Protein AF-A0A8I3A6P0-F1 (afdb_monomer)

Sequence (255 aa):
MSDLFFPNNSSPQEKMQLILSMHYLPDPTPRKELFSVMVYSASGEGVVDTPAIVPAFYHDHLCRFLWRHSVYMELVSQDDITLMPKLRPLLERYIFYMDAVVEGLLTTARNKTFTKDPTFCSILFNQYLVVEYHVGHHEFNVIGAWRQRNPDIILECMMLDDIDFDSFYKKADKANSAWSGSRYKFMYNKVTGPEWQILADLAAKHFGIDNYNMRLISFGCPAVAGSKKKKGKGKGKAQVAAHAGWFPSFFTDHI

Solvent-accessible surface area (backbone atoms only — not comparable to full-atom values): 15680 Å² total; per-residue (Å²): 112,69,44,76,61,39,56,94,56,68,68,60,66,72,58,49,55,55,52,70,37,54,43,74,44,84,42,89,47,98,49,82,53,33,27,31,38,39,37,29,36,67,86,67,82,41,74,75,52,82,65,17,38,40,29,37,89,45,46,69,61,46,41,43,48,44,28,51,47,51,51,39,46,50,62,68,71,40,86,87,51,86,68,57,89,70,44,54,62,49,38,49,23,48,41,56,36,48,51,53,37,50,50,54,37,40,54,51,18,60,33,83,89,34,45,82,42,61,78,67,78,48,67,65,45,50,45,49,52,47,39,44,74,77,65,68,51,61,50,47,71,58,46,50,59,47,40,74,76,37,77,90,60,60,70,92,77,62,59,73,90,81,51,69,57,69,61,52,47,56,51,41,37,72,75,36,27,70,80,52,19,63,72,46,72,41,39,73,88,68,61,51,79,80,50,51,50,54,51,46,53,50,49,30,56,72,71,67,54,77,74,92,77,74,76,80,79,78,78,72,77,82,71,92,72,82,92,75,92,76,93,78,91,80,91,78,92,77,92,75,88,74,87,76,80,87,72,87,90,82,84,79,88,85,135

Nearest PDB structures (foldseek):
  3f3f-assembly1_H  TM=2.306E-01  e=7.385E+00  Saccharomyces cerevisiae
  3f3p-assembly2_H  TM=1.801E-01  e=5.621E+00  Saccharomyces cerevisiae

Secondary structure (DSSP, 8-state):
-GGGTS-SSPPPHHHHHHHHTEEEEEEE-SSTTEEEEEEEETTS--B-SPPEEEEGGGHHHHHHHHHHHHHHHHHHH-SSS---TTHHHHHHHHHHHHHHHHHHHHHHHHSTTTTT-TT---HHHHHHHHHHHHTS---HHHHHHHHHH-TT--GGG--GGGS-HHHHHHHHHHH-TTTSSGGGTT-GGG--HHHHHHHHHHHHHHTT---SS------------------------------------------

Foldseek 3Di:
DLQVLQDPFFDDPVVLVVLLQWAWDWAQDPDQQWIWIFIAGPVRPGTPDDIFIAGPVCVLVVLLLRLLLVLLSCLQPDPPADADPVLNRVSSSVNVSSSVLVVQRRVVRPPPVNVPPSPDDRLSSQLVVLCCQQQVDSHNVSVVVSCVVVVPDDSSPDDPVVDPVVVVLVVVCVVPVVSSVVVVVSDPVSQDPVCSNVNSVVSCVSVVVDDPDDDPPPPDDPDDDDDDDDDDDDDDDDDDDDPDDDDDDPDDDDD

pLDDT: mean 81.77, std 22.11, range [27.56, 97.56]

Mean predicted aligned error: 10.35 Å

Organism: NCBI:txid495285

Radius of gyration: 20.9 Å; Cα contacts (8 Å, |Δi|>4): 254; chains: 1; bounding box: 63×64×47 Å

Structure (mmCIF, N/CA/C/O backbone):
data_AF-A0A8I3A6P0-F1
#
_entry.id   AF-A0A8I3A6P0-F1
#
loop_
_atom_site.group_PDB
_atom_site.id
_atom_site.type_symbol
_atom_site.label_atom_id
_atom_site.label_alt_id
_atom_site.label_comp_id
_atom_site.label_asym_id
_atom_site.label_entity_id
_atom_site.label_seq_id
_atom_site.pdbx_PDB_ins_code
_atom_site.Cartn_x
_atom_site.Cartn_y
_atom_site.Cartn_z
_atom_site.occupancy
_atom_site.B_iso_or_equiv
_atom_site.auth_seq_id
_atom_site.auth_comp_id
_atom_site.auth_asym_id
_atom_site.auth_atom_id
_atom_site.pdbx_PDB_model_num
ATOM 1 N N . MET A 1 1 ? 9.146 -13.131 9.332 1.00 52.41 1 MET A N 1
ATOM 2 C CA . MET A 1 1 ? 10.098 -12.030 9.086 1.00 52.41 1 MET A CA 1
ATOM 3 C C . MET A 1 1 ? 9.393 -10.726 8.734 1.00 52.41 1 MET A C 1
ATOM 5 O O . MET A 1 1 ? 9.841 -9.719 9.255 1.00 52.41 1 MET A O 1
ATOM 9 N N . SER A 1 2 ? 8.308 -10.677 7.944 1.00 51.53 2 SER A N 1
ATOM 10 C CA . SER A 1 2 ? 7.565 -9.408 7.716 1.00 51.53 2 SER A CA 1
ATOM 11 C C . SER A 1 2 ? 7.029 -8.763 8.992 1.00 51.53 2 SER A C 1
ATOM 13 O O . SER A 1 2 ? 7.085 -7.549 9.143 1.00 51.53 2 SER A O 1
ATOM 15 N N . ASP A 1 3 ? 6.573 -9.587 9.931 1.00 57.44 3 ASP A N 1
ATOM 16 C CA . ASP A 1 3 ? 6.099 -9.191 11.255 1.00 57.44 3 ASP A CA 1
ATOM 17 C C . ASP A 1 3 ? 7.181 -8.542 12.128 1.00 57.44 3 ASP A C 1
ATOM 19 O O . ASP A 1 3 ? 6.854 -7.787 13.038 1.00 57.44 3 ASP A O 1
ATOM 23 N N . LEU A 1 4 ? 8.464 -8.803 11.842 1.00 60.16 4 LEU A N 1
ATOM 24 C CA . LEU A 1 4 ? 9.591 -8.150 12.519 1.00 60.16 4 LEU A CA 1
ATOM 25 C C . LEU A 1 4 ? 9.811 -6.714 12.030 1.00 60.16 4 LEU A C 1
ATOM 27 O O . LEU A 1 4 ? 10.461 -5.934 12.721 1.00 60.16 4 LEU A O 1
ATOM 31 N N . PHE A 1 5 ? 9.298 -6.371 10.845 1.00 73.62 5 PHE A N 1
ATOM 32 C CA . PHE A 1 5 ? 9.435 -5.035 10.264 1.00 73.62 5 PHE A CA 1
ATOM 33 C C . PHE A 1 5 ? 8.259 -4.122 10.603 1.00 73.62 5 PHE A C 1
ATOM 35 O O . PHE A 1 5 ? 8.383 -2.905 10.465 1.00 73.62 5 PHE A O 1
ATOM 42 N N . PHE A 1 6 ? 7.132 -4.675 11.063 1.00 83.75 6 PHE A N 1
ATOM 43 C CA . PHE A 1 6 ? 6.030 -3.850 11.531 1.00 83.75 6 PHE A CA 1
ATOM 44 C C . PHE A 1 6 ? 6.410 -3.188 12.868 1.00 83.75 6 PHE A C 1
ATOM 46 O O . PHE A 1 6 ? 6.754 -3.883 13.829 1.00 83.75 6 PHE A O 1
ATOM 53 N N . PRO A 1 7 ? 6.372 -1.850 12.968 1.00 82.50 7 PRO A N 1
ATOM 54 C CA . PRO A 1 7 ? 6.884 -1.161 14.139 1.00 82.50 7 PRO A CA 1
ATOM 55 C C . PRO A 1 7 ? 5.960 -1.368 15.348 1.00 82.50 7 PRO A C 1
ATOM 57 O O . PRO A 1 7 ? 4.745 -1.180 15.278 1.00 82.50 7 PRO A O 1
ATOM 60 N N . ASN A 1 8 ? 6.545 -1.716 16.499 1.00 79.94 8 ASN A N 1
ATOM 61 C CA . ASN A 1 8 ? 5.794 -1.849 17.754 1.00 79.94 8 ASN A CA 1
ATOM 62 C C . ASN A 1 8 ? 5.302 -0.492 18.282 1.00 79.94 8 ASN A C 1
ATOM 64 O O . ASN A 1 8 ? 4.205 -0.401 18.834 1.00 79.94 8 ASN A O 1
ATOM 68 N N . ASN A 1 9 ? 6.098 0.558 18.067 1.00 77.88 9 ASN A N 1
ATOM 69 C CA . ASN A 1 9 ? 5.844 1.921 18.528 1.00 77.88 9 ASN A CA 1
ATOM 70 C C . ASN A 1 9 ? 5.560 2.851 17.343 1.00 77.88 9 ASN A C 1
ATOM 72 O O . ASN A 1 9 ? 5.980 2.568 16.222 1.00 77.88 9 ASN A O 1
ATOM 76 N N . SER A 1 10 ? 4.891 3.977 17.595 1.00 74.88 10 SER A N 1
ATOM 77 C CA . SER A 1 10 ? 4.766 5.045 16.597 1.00 74.88 10 SER A CA 1
ATOM 78 C C . SER A 1 10 ? 6.142 5.573 16.174 1.00 74.88 10 SER A C 1
ATOM 80 O O . SER A 1 10 ? 7.096 5.581 16.958 1.00 74.88 10 SER A O 1
ATOM 82 N N . SER A 1 11 ? 6.235 6.022 14.922 1.00 76.12 11 SER A N 1
ATOM 83 C CA . SER A 1 11 ? 7.433 6.675 14.391 1.00 76.12 11 SER A CA 1
ATOM 84 C C . SER A 1 11 ? 7.724 7.988 15.136 1.00 76.12 11 SER A C 1
ATOM 86 O O . SER A 1 11 ? 6.783 8.674 15.539 1.00 76.12 11 SER A O 1
ATOM 88 N N . PRO A 1 12 ? 9.002 8.404 15.260 1.00 83.94 12 PRO A N 1
ATOM 89 C CA . PRO A 1 12 ? 9.340 9.780 15.606 1.00 83.94 12 PRO A CA 1
ATOM 90 C C . PRO A 1 12 ? 8.594 10.781 14.712 1.00 83.94 12 PRO A C 1
ATOM 92 O O . PRO A 1 12 ? 8.470 10.563 13.502 1.00 83.94 12 PRO A O 1
ATOM 95 N N . GLN A 1 13 ? 8.131 11.883 15.305 1.00 85.00 13 GLN A N 1
ATOM 96 C CA . GLN A 1 13 ? 7.296 12.883 14.631 1.00 85.00 13 GLN A CA 1
ATOM 97 C C . GLN A 1 13 ? 7.984 13.503 13.406 1.00 85.00 13 GLN A C 1
ATOM 99 O O . GLN A 1 13 ? 7.350 13.660 12.370 1.00 85.00 13 GLN A O 1
ATOM 104 N N . GLU A 1 14 ? 9.286 13.782 13.487 1.00 84.88 14 GLU A N 1
ATOM 105 C CA . GLU A 1 14 ? 10.076 14.342 12.378 1.00 84.88 14 GLU A CA 1
ATOM 106 C C . GLU A 1 14 ? 10.089 13.418 11.152 1.00 84.88 14 GLU A C 1
ATOM 108 O O . GLU A 1 14 ? 9.907 13.864 10.021 1.00 84.88 14 GLU A O 1
ATOM 113 N N . LYS A 1 15 ? 10.238 12.105 11.373 1.00 88.12 15 LYS A N 1
ATOM 114 C CA . LYS A 1 15 ? 10.176 11.113 10.292 1.00 88.12 15 LYS A CA 1
ATOM 115 C C . LYS A 1 15 ? 8.779 11.031 9.693 1.00 88.12 15 LYS A C 1
ATOM 117 O O . LYS A 1 15 ? 8.649 10.934 8.483 1.00 88.12 15 LYS A O 1
ATOM 122 N N . MET A 1 16 ? 7.743 11.103 10.530 1.00 91.06 16 MET A N 1
ATOM 123 C CA . MET A 1 16 ? 6.362 11.112 10.051 1.00 91.06 16 MET A CA 1
ATOM 124 C C . MET A 1 16 ? 6.088 12.337 9.174 1.00 91.06 16 MET A C 1
ATOM 126 O O . MET A 1 16 ? 5.530 12.191 8.099 1.00 91.06 16 MET A O 1
ATOM 130 N N . GLN A 1 17 ? 6.533 13.529 9.579 1.00 90.38 17 GLN A N 1
ATOM 131 C CA . GLN A 1 17 ? 6.387 14.744 8.768 1.00 90.38 17 GLN A CA 1
ATOM 132 C C . GLN A 1 17 ? 7.082 14.626 7.410 1.00 90.38 17 GLN A C 1
ATOM 134 O O . GLN A 1 17 ? 6.517 15.040 6.402 1.00 90.38 17 GLN A O 1
ATOM 139 N N . LEU A 1 18 ? 8.278 14.031 7.380 1.00 90.19 18 LEU A N 1
ATOM 140 C CA . LEU A 1 18 ? 8.986 13.766 6.133 1.00 90.19 18 LEU A CA 1
ATOM 141 C C . LEU A 1 18 ? 8.188 12.817 5.223 1.00 90.19 18 LEU A C 1
ATOM 143 O O . LEU A 1 18 ? 7.973 13.139 4.058 1.00 90.19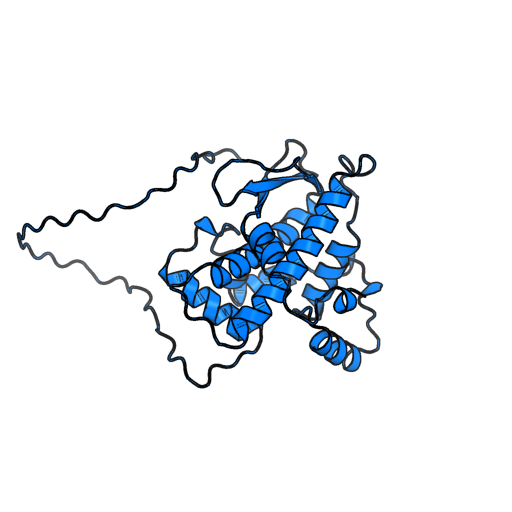 18 LEU A O 1
ATOM 147 N N . ILE A 1 19 ? 7.695 11.696 5.755 1.00 91.88 19 ILE A N 1
ATOM 148 C CA . ILE A 1 19 ? 6.878 10.735 4.994 1.00 91.88 19 ILE A CA 1
ATOM 149 C C . ILE A 1 19 ? 5.600 11.398 4.477 1.00 91.88 19 ILE A C 1
ATOM 151 O O . ILE A 1 19 ? 5.286 11.302 3.297 1.00 91.88 19 ILE A O 1
ATOM 155 N N . LEU A 1 20 ? 4.899 12.152 5.330 1.00 91.88 20 LEU A N 1
ATOM 156 C CA . LEU A 1 20 ? 3.687 12.890 4.962 1.00 91.88 20 LEU A CA 1
ATOM 157 C C . LEU A 1 20 ? 3.926 13.950 3.877 1.00 91.88 20 LEU A C 1
ATOM 159 O O . LEU A 1 20 ? 2.967 14.406 3.261 1.00 91.88 20 LEU A O 1
ATOM 163 N N . SER A 1 21 ? 5.181 14.325 3.619 1.00 90.50 21 SER A N 1
ATOM 164 C CA . SER A 1 21 ? 5.535 15.247 2.541 1.00 90.50 21 SER A CA 1
ATOM 165 C C . SER A 1 21 ? 5.808 14.567 1.196 1.00 90.50 21 SER A C 1
ATOM 167 O O . SER A 1 21 ? 6.014 15.275 0.213 1.00 90.50 21 SER A O 1
ATOM 169 N N . MET A 1 22 ? 5.795 13.230 1.118 1.00 91.75 22 MET A N 1
ATOM 170 C CA . MET A 1 22 ? 6.100 12.476 -0.103 1.00 91.75 22 MET A CA 1
ATOM 171 C C . MET A 1 22 ? 4.925 11.616 -0.567 1.00 91.75 22 MET A C 1
ATOM 173 O O . MET A 1 22 ? 4.414 10.774 0.164 1.00 91.75 22 MET A O 1
ATOM 177 N N . HIS A 1 23 ? 4.536 11.773 -1.830 1.00 91.69 23 HIS A N 1
ATOM 178 C CA . HIS A 1 23 ? 3.527 10.938 -2.477 1.00 91.69 23 HIS A CA 1
ATOM 179 C C . HIS A 1 23 ? 4.128 10.141 -3.625 1.00 91.69 23 HIS A C 1
ATOM 181 O O . HIS A 1 23 ? 4.931 10.648 -4.405 1.00 91.69 23 HIS A O 1
ATOM 187 N N . TYR A 1 24 ? 3.669 8.905 -3.774 1.00 94.38 24 TYR A N 1
ATOM 188 C CA . TYR A 1 24 ? 4.103 8.006 -4.833 1.00 94.38 24 TYR A CA 1
ATOM 189 C C . TYR A 1 24 ? 2.993 7.848 -5.861 1.00 94.38 24 TYR A C 1
ATOM 191 O O . TYR A 1 24 ? 1.847 7.575 -5.495 1.00 94.38 24 TYR A O 1
ATOM 199 N N . LEU A 1 25 ? 3.326 7.970 -7.144 1.00 92.19 25 LEU A N 1
ATOM 200 C CA . LEU A 1 25 ? 2.373 7.751 -8.228 1.00 92.19 25 LEU A CA 1
ATOM 201 C C . LEU A 1 25 ? 2.980 6.845 -9.307 1.00 92.19 25 LEU A C 1
ATOM 203 O O . LEU A 1 25 ? 4.081 7.123 -9.790 1.00 92.19 25 LEU A O 1
ATOM 207 N N . PRO A 1 26 ? 2.272 5.773 -9.702 1.00 93.44 26 PRO A N 1
ATOM 208 C CA . PRO A 1 26 ? 2.597 5.007 -10.896 1.00 93.44 26 PRO A CA 1
ATOM 209 C C . PRO A 1 26 ? 2.406 5.854 -12.158 1.00 93.44 26 PRO A C 1
ATOM 211 O O . PRO A 1 26 ? 1.404 6.555 -12.293 1.00 93.44 26 PRO A O 1
ATOM 214 N N . ASP A 1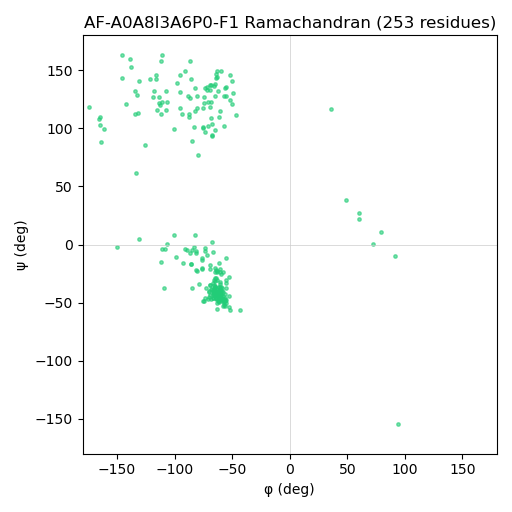 27 ? 3.339 5.739 -13.094 1.00 91.62 27 ASP A N 1
ATOM 215 C CA . ASP A 1 27 ? 3.329 6.408 -14.392 1.00 91.62 27 ASP A CA 1
ATOM 216 C C . ASP A 1 27 ? 3.709 5.393 -15.490 1.00 91.62 27 ASP A C 1
ATOM 218 O O . ASP A 1 27 ? 4.659 4.620 -15.309 1.00 91.62 27 ASP A O 1
ATOM 222 N N . PRO A 1 28 ? 2.969 5.310 -16.610 1.00 89.69 28 PRO A N 1
ATOM 223 C CA . PRO A 1 28 ? 3.277 4.368 -17.681 1.00 89.69 28 PRO A CA 1
ATOM 224 C C . PRO A 1 28 ? 4.628 4.663 -18.343 1.00 89.69 28 PRO A C 1
ATOM 226 O O . PRO A 1 28 ? 5.012 5.811 -18.540 1.00 89.69 28 PRO A O 1
ATOM 229 N N . THR A 1 29 ? 5.322 3.611 -18.786 1.00 90.19 29 THR A N 1
ATOM 230 C CA . THR A 1 29 ? 6.539 3.750 -19.605 1.00 90.19 29 THR A CA 1
ATOM 231 C C . THR A 1 29 ? 6.297 3.266 -21.038 1.00 90.19 29 THR A C 1
ATOM 233 O O . THR A 1 29 ? 5.360 2.502 -21.282 1.00 90.19 29 THR A O 1
ATOM 236 N N . PRO A 1 30 ? 7.162 3.623 -22.010 1.00 88.69 30 PRO A N 1
ATOM 237 C CA . PRO A 1 30 ? 7.074 3.078 -23.367 1.00 88.69 30 PRO A CA 1
ATOM 238 C C . PRO A 1 30 ? 7.220 1.547 -23.441 1.00 88.69 30 PRO A C 1
ATOM 240 O O . PRO A 1 30 ? 6.811 0.933 -24.426 1.00 88.69 30 PRO A O 1
ATOM 243 N N . ARG A 1 31 ? 7.825 0.912 -22.426 1.00 88.94 31 ARG A N 1
ATOM 244 C CA . ARG A 1 31 ? 7.987 -0.545 -22.355 1.00 88.94 31 ARG A CA 1
ATOM 245 C C . ARG A 1 31 ? 6.828 -1.145 -21.565 1.00 88.94 31 ARG A C 1
ATOM 247 O O . ARG A 1 31 ? 6.784 -0.994 -20.358 1.00 88.94 31 ARG A O 1
ATOM 254 N N . LYS A 1 32 ? 5.953 -1.913 -22.218 1.00 92.00 32 LYS A N 1
ATOM 255 C CA . LYS A 1 32 ? 4.763 -2.527 -21.586 1.00 92.00 32 LYS A CA 1
ATOM 256 C C . LYS A 1 32 ? 5.057 -3.445 -20.391 1.00 92.00 32 LYS A C 1
ATOM 258 O O . LYS A 1 32 ? 4.181 -3.667 -19.569 1.00 92.00 32 LYS A O 1
ATOM 263 N N . GLU A 1 33 ? 6.267 -3.989 -20.313 1.00 94.75 33 GLU A N 1
ATOM 264 C CA . GLU A 1 33 ? 6.719 -4.866 -19.224 1.00 94.75 33 GLU A CA 1
ATOM 265 C C . GLU A 1 33 ? 7.164 -4.089 -17.978 1.00 94.75 33 GLU A C 1
ATOM 267 O O . GLU A 1 33 ? 7.511 -4.701 -16.972 1.00 94.75 33 GLU A O 1
ATOM 272 N N . LEU A 1 34 ? 7.206 -2.755 -18.045 1.00 94.19 34 LEU A N 1
ATOM 273 C CA . LEU A 1 34 ? 7.734 -1.882 -17.006 1.00 94.19 34 LEU A CA 1
ATOM 274 C C . LEU A 1 34 ? 6.827 -0.660 -16.818 1.00 94.19 34 LEU A C 1
ATOM 276 O O . LEU A 1 34 ? 6.189 -0.166 -17.748 1.00 94.19 34 LEU A O 1
ATOM 280 N N . PHE A 1 35 ? 6.830 -0.103 -15.619 1.00 95.56 35 PHE A N 1
ATOM 281 C CA . PHE A 1 35 ? 6.231 1.192 -15.330 1.00 95.56 35 PHE A CA 1
ATOM 282 C C . PHE A 1 35 ? 7.143 1.986 -14.394 1.00 95.56 35 PHE A C 1
ATOM 284 O O . PHE A 1 35 ? 8.025 1.421 -13.746 1.00 95.56 35 PHE A O 1
ATOM 291 N N . SER A 1 36 ? 6.981 3.302 -14.361 1.00 94.75 36 SER A N 1
ATOM 292 C CA . SER A 1 36 ? 7.723 4.175 -13.460 1.00 94.75 36 SER A CA 1
ATOM 293 C C . SER A 1 36 ? 6.915 4.446 -12.205 1.00 94.75 36 SER A C 1
ATOM 295 O O . SER A 1 36 ? 5.696 4.568 -12.248 1.00 94.75 36 SER A O 1
ATOM 297 N N . VAL A 1 37 ? 7.604 4.584 -11.082 1.00 95.94 37 VAL A N 1
ATOM 298 C CA . VAL A 1 37 ? 7.043 5.141 -9.856 1.00 95.94 37 VAL A CA 1
ATOM 299 C C . VAL A 1 37 ? 7.737 6.465 -9.604 1.00 95.94 37 VAL A C 1
ATOM 301 O O . VAL A 1 37 ? 8.963 6.529 -9.475 1.00 95.94 37 VAL A O 1
ATOM 304 N N . MET A 1 38 ? 6.935 7.518 -9.577 1.00 94.12 38 MET A N 1
ATOM 305 C CA . MET A 1 38 ? 7.361 8.892 -9.365 1.00 94.12 38 MET A CA 1
ATOM 306 C C . MET A 1 38 ? 7.142 9.266 -7.900 1.00 94.12 38 MET A C 1
ATOM 308 O O . MET A 1 38 ? 6.106 8.917 -7.333 1.00 94.12 38 MET A O 1
ATOM 312 N N . VAL A 1 39 ? 8.092 9.992 -7.306 1.00 93.38 39 VAL A N 1
ATOM 313 C CA . VAL A 1 39 ? 7.969 10.544 -5.947 1.00 93.38 39 VAL A CA 1
ATOM 314 C C . VAL A 1 39 ? 7.752 12.049 -6.057 1.00 93.38 39 VAL A C 1
ATOM 316 O O . VAL A 1 39 ? 8.569 12.746 -6.659 1.00 93.38 39 VAL A O 1
ATOM 319 N N . TYR A 1 40 ? 6.657 12.548 -5.494 1.00 90.12 40 TYR A N 1
ATOM 320 C CA . TYR A 1 40 ? 6.251 13.950 -5.537 1.00 90.12 40 TYR A CA 1
ATOM 321 C C . TYR A 1 40 ? 6.232 14.566 -4.147 1.00 90.12 40 TYR A C 1
ATOM 323 O O . TYR A 1 40 ? 5.833 13.911 -3.186 1.00 90.12 40 TYR A O 1
ATOM 331 N N . SER A 1 41 ? 6.575 15.851 -4.063 1.00 88.94 41 SER A N 1
ATOM 332 C CA . SER A 1 41 ? 6.322 16.629 -2.851 1.00 88.94 41 SER A CA 1
ATOM 333 C C . SER A 1 41 ? 4.830 16.926 -2.691 1.00 88.94 41 SER A C 1
ATOM 335 O O . SER A 1 41 ? 4.183 17.405 -3.628 1.00 88.94 41 SER A O 1
ATOM 337 N N . ALA A 1 42 ? 4.313 16.761 -1.475 1.00 83.19 42 ALA A N 1
ATOM 338 C CA . ALA A 1 42 ? 2.994 17.243 -1.071 1.00 83.19 42 ALA A CA 1
ATOM 339 C C . ALA A 1 42 ? 2.856 18.773 -1.217 1.00 83.19 42 ALA A C 1
ATOM 341 O O . ALA A 1 42 ? 1.755 19.272 -1.440 1.00 83.19 42 ALA A O 1
ATOM 342 N N . SER A 1 43 ? 3.965 19.528 -1.157 1.00 80.94 43 SER A N 1
ATOM 343 C CA . SER A 1 43 ? 3.969 20.988 -1.361 1.00 80.94 43 SER A CA 1
ATOM 344 C C . SER A 1 43 ? 3.769 21.410 -2.823 1.00 80.94 43 SER A C 1
ATOM 346 O O . SER A 1 43 ? 3.638 22.600 -3.105 1.00 80.94 43 SER A O 1
ATOM 348 N N . GLY A 1 44 ? 3.732 20.460 -3.767 1.00 71.94 44 GLY A N 1
ATOM 349 C CA . GLY A 1 44 ? 3.581 20.751 -5.194 1.00 71.94 44 GLY A CA 1
ATOM 350 C C . GLY A 1 44 ? 4.875 21.196 -5.883 1.00 71.94 44 GLY A C 1
ATOM 351 O O . GLY A 1 44 ? 4.839 21.597 -7.043 1.00 71.94 44 GLY A O 1
ATOM 352 N N . GLU A 1 45 ? 6.025 21.076 -5.213 1.00 74.56 45 GLU A N 1
ATOM 353 C CA . GLU A 1 45 ? 7.360 21.402 -5.753 1.00 74.56 45 GLU A CA 1
ATOM 354 C C . GLU A 1 45 ? 7.838 20.462 -6.879 1.00 74.56 45 GLU A C 1
ATOM 356 O O . GLU A 1 45 ? 8.929 20.631 -7.421 1.00 74.56 45 GLU A O 1
ATOM 361 N N . GLY A 1 46 ? 7.004 19.503 -7.287 1.00 81.62 46 GLY A N 1
ATOM 362 C CA . GLY A 1 46 ? 7.277 18.582 -8.382 1.00 81.62 46 GLY A CA 1
ATOM 363 C C . GLY A 1 46 ? 7.888 17.264 -7.914 1.00 81.62 46 GLY A C 1
ATOM 364 O O . GLY A 1 46 ? 7.639 16.804 -6.799 1.00 81.62 46 GLY A O 1
ATOM 365 N N . VAL A 1 47 ? 8.626 16.623 -8.821 1.00 82.31 47 VAL A N 1
ATOM 366 C CA . VAL A 1 47 ? 9.278 15.329 -8.593 1.00 82.31 47 VAL A CA 1
ATOM 367 C C . VAL A 1 47 ? 10.495 15.540 -7.693 1.00 82.31 47 VAL A C 1
ATOM 369 O O . VAL A 1 47 ? 11.392 16.300 -8.053 1.00 82.31 47 VAL A O 1
ATOM 372 N N . VAL A 1 48 ? 10.531 14.867 -6.543 1.00 86.62 48 VAL A N 1
ATOM 373 C CA . VAL A 1 48 ? 11.579 15.050 -5.519 1.00 86.62 48 VAL A CA 1
ATOM 374 C C . VAL A 1 48 ? 12.681 13.995 -5.566 1.00 86.62 48 VAL A C 1
ATOM 376 O O . VAL A 1 48 ? 13.713 14.163 -4.923 1.00 86.62 48 VAL A O 1
ATOM 379 N N . ASP A 1 49 ? 12.491 12.921 -6.334 1.00 86.75 49 ASP A N 1
ATOM 380 C CA . ASP A 1 49 ? 13.463 11.834 -6.446 1.00 86.75 49 ASP A CA 1
ATOM 381 C C . ASP A 1 49 ? 13.476 11.220 -7.854 1.00 86.75 49 ASP A C 1
ATOM 383 O O . ASP A 1 49 ? 12.558 11.394 -8.657 1.00 86.75 49 ASP A O 1
ATOM 387 N N . THR A 1 50 ? 14.533 10.474 -8.164 1.00 88.75 50 THR A N 1
ATOM 388 C CA . THR A 1 50 ? 14.691 9.778 -9.438 1.00 88.75 50 THR A CA 1
ATOM 389 C C . THR A 1 50 ? 13.579 8.737 -9.609 1.00 88.75 50 THR A C 1
ATOM 391 O O . THR A 1 50 ? 13.369 7.920 -8.702 1.00 88.75 50 THR A O 1
ATOM 394 N N . PRO A 1 51 ? 12.899 8.695 -10.770 1.00 92.06 51 PRO A N 1
ATOM 395 C CA . PRO A 1 51 ? 11.890 7.681 -11.049 1.00 92.06 51 PRO A CA 1
ATOM 396 C C . PRO A 1 51 ? 12.451 6.269 -10.881 1.00 92.06 51 PRO A C 1
ATOM 398 O O . PRO A 1 51 ? 13.549 5.964 -11.354 1.00 92.06 51 PRO A O 1
ATOM 401 N N . ALA A 1 52 ? 11.696 5.397 -10.223 1.00 94.00 52 ALA A N 1
ATOM 402 C CA . ALA A 1 52 ? 12.043 3.986 -10.111 1.00 94.00 52 ALA A CA 1
ATOM 403 C C . ALA A 1 52 ? 11.326 3.190 -11.205 1.00 94.00 52 ALA A C 1
ATOM 405 O O . ALA A 1 52 ? 10.120 3.339 -11.374 1.00 94.00 52 ALA A O 1
ATOM 406 N N . ILE A 1 53 ? 12.049 2.341 -11.935 1.00 95.12 53 ILE A N 1
ATOM 407 C CA . ILE A 1 53 ? 11.471 1.497 -12.988 1.00 95.12 53 ILE A CA 1
ATOM 408 C C . ILE A 1 53 ? 11.146 0.123 -12.407 1.00 95.12 53 ILE A C 1
ATOM 410 O O . ILE A 1 53 ? 12.041 -0.587 -11.955 1.00 95.12 53 ILE A O 1
ATOM 414 N N . VAL A 1 54 ? 9.868 -0.240 -12.417 1.00 95.88 54 VAL A N 1
ATOM 415 C CA . VAL A 1 54 ? 9.318 -1.422 -11.745 1.00 95.88 54 VAL A CA 1
ATOM 416 C C . VAL A 1 54 ? 8.636 -2.342 -12.771 1.00 95.88 54 VAL A C 1
ATOM 418 O O . VAL A 1 54 ? 8.002 -1.845 -13.703 1.00 95.88 54 VAL A O 1
ATOM 421 N N . PRO A 1 55 ? 8.737 -3.676 -12.630 1.00 96.62 55 PRO A N 1
ATOM 422 C CA . PRO A 1 55 ? 8.031 -4.638 -13.464 1.00 96.62 55 PRO A CA 1
ATOM 423 C C . PRO A 1 55 ? 6.522 -4.458 -13.478 1.00 96.62 55 PRO A C 1
ATOM 425 O O . PRO A 1 55 ? 5.889 -4.348 -12.432 1.00 96.62 55 PRO A O 1
ATOM 428 N N . ALA A 1 56 ? 5.924 -4.515 -14.665 1.00 95.75 56 ALA A N 1
ATOM 429 C CA . ALA A 1 56 ? 4.488 -4.338 -14.865 1.00 95.75 56 ALA A CA 1
ATOM 430 C C . ALA A 1 56 ? 3.631 -5.373 -14.124 1.00 95.75 56 ALA A C 1
ATOM 432 O O . ALA A 1 56 ? 2.486 -5.072 -13.798 1.00 95.75 56 ALA A O 1
ATOM 433 N N . PHE A 1 57 ? 4.171 -6.551 -13.791 1.00 94.88 57 PHE A N 1
ATOM 434 C CA . PHE A 1 57 ? 3.444 -7.526 -12.975 1.00 94.88 57 PHE A CA 1
ATOM 435 C C . PHE A 1 57 ? 3.150 -7.007 -11.554 1.00 94.88 57 PHE A C 1
ATOM 437 O O . PHE A 1 57 ? 2.190 -7.446 -10.933 1.00 94.88 57 PHE A O 1
ATOM 444 N N . TYR A 1 58 ? 3.897 -6.013 -11.054 1.00 96.62 58 TYR A N 1
ATOM 445 C CA . TYR A 1 58 ? 3.578 -5.334 -9.796 1.00 96.62 58 TYR A CA 1
ATOM 446 C C . TYR A 1 58 ? 2.519 -4.240 -9.920 1.00 96.62 58 TYR A C 1
ATOM 448 O O . TYR A 1 58 ? 2.110 -3.699 -8.897 1.00 96.62 58 TYR A O 1
ATOM 456 N N . HIS A 1 59 ? 2.081 -3.872 -11.124 1.00 95.75 59 HIS A N 1
ATOM 457 C CA . HIS A 1 59 ? 1.313 -2.645 -11.327 1.00 95.75 59 HIS A CA 1
ATOM 458 C C . HIS A 1 59 ? 0.017 -2.596 -10.500 1.00 95.75 59 HIS A C 1
ATOM 460 O O . HIS A 1 59 ? -0.190 -1.641 -9.753 1.00 95.75 59 HIS A O 1
ATOM 466 N N . ASP A 1 60 ? -0.844 -3.620 -10.574 1.00 95.31 60 ASP A N 1
ATOM 467 C CA . ASP A 1 60 ? -2.103 -3.622 -9.805 1.00 95.31 60 ASP A CA 1
ATOM 468 C C . ASP A 1 60 ? -1.845 -3.684 -8.290 1.00 95.31 60 ASP A C 1
ATOM 470 O O . ASP A 1 60 ? -2.454 -2.943 -7.512 1.00 95.31 60 ASP A O 1
ATOM 474 N N . HIS A 1 61 ? -0.866 -4.497 -7.877 1.00 97.19 61 HIS A N 1
ATOM 475 C CA . HIS A 1 61 ? -0.430 -4.610 -6.487 1.00 97.19 61 HIS A CA 1
ATOM 476 C C . HIS A 1 61 ? 0.013 -3.259 -5.922 1.00 97.19 61 HIS A C 1
ATOM 478 O O . HIS A 1 61 ? -0.422 -2.859 -4.839 1.00 97.19 61 HIS A O 1
ATOM 484 N N . LEU A 1 62 ? 0.854 -2.539 -6.667 1.00 97.12 62 LEU A N 1
ATOM 485 C CA . LEU A 1 62 ? 1.407 -1.269 -6.233 1.00 97.12 62 LEU A CA 1
ATOM 486 C C . LEU A 1 62 ? 0.359 -0.156 -6.265 1.00 97.12 62 LEU A C 1
ATOM 488 O O . LEU A 1 62 ? 0.312 0.635 -5.332 1.00 97.12 62 LEU A O 1
ATOM 492 N N . CYS A 1 63 ? -0.542 -0.128 -7.249 1.00 96.75 63 CYS A N 1
ATOM 493 C CA . CYS A 1 63 ? -1.677 0.800 -7.256 1.00 96.75 63 CYS A CA 1
ATOM 494 C C . CYS A 1 63 ? -2.540 0.657 -5.992 1.00 96.75 63 CYS A C 1
ATOM 496 O O . CYS A 1 63 ? -2.847 1.646 -5.328 1.00 96.75 63 CYS A O 1
ATOM 498 N N . ARG A 1 64 ? -2.895 -0.576 -5.611 1.00 97.12 64 ARG A N 1
ATOM 499 C CA . ARG A 1 64 ? -3.695 -0.856 -4.403 1.00 97.12 64 ARG A CA 1
ATOM 500 C C . ARG A 1 64 ? -2.931 -0.591 -3.111 1.00 97.12 64 ARG A C 1
ATOM 502 O O . ARG A 1 64 ? -3.520 -0.181 -2.109 1.00 97.12 64 ARG A O 1
ATOM 509 N N . PHE A 1 65 ? -1.630 -0.856 -3.114 1.00 97.56 65 PHE A N 1
ATOM 510 C CA . PHE A 1 65 ? -0.736 -0.533 -2.012 1.00 97.56 65 PHE A CA 1
ATOM 511 C C . PHE A 1 65 ? -0.662 0.982 -1.790 1.00 97.56 65 PHE A C 1
ATOM 513 O O . PHE A 1 65 ? -0.977 1.460 -0.703 1.00 97.56 65 PHE A O 1
ATOM 520 N N . LEU A 1 66 ? -0.318 1.736 -2.836 1.00 97.06 66 LEU A N 1
ATOM 521 C CA . LEU A 1 66 ? -0.160 3.186 -2.783 1.00 97.06 66 LEU A CA 1
ATOM 522 C C . LEU A 1 66 ? -1.480 3.890 -2.486 1.00 97.06 66 LEU A C 1
ATOM 524 O O . LEU A 1 66 ? -1.491 4.831 -1.701 1.00 97.06 66 LEU A O 1
ATOM 528 N N . TRP A 1 67 ? -2.596 3.380 -3.012 1.00 97.06 67 TRP A N 1
ATOM 529 C CA . TRP A 1 67 ? -3.930 3.834 -2.630 1.00 97.06 67 TRP A CA 1
ATOM 530 C C . TRP A 1 67 ? -4.131 3.795 -1.110 1.00 97.06 67 TRP A C 1
ATOM 532 O O . TRP A 1 67 ? -4.476 4.810 -0.509 1.00 97.06 67 TRP A O 1
ATOM 542 N N . ARG A 1 68 ? -3.882 2.643 -0.472 1.00 97.44 68 ARG A N 1
ATOM 543 C CA . ARG A 1 68 ? -4.047 2.497 0.983 1.00 97.44 68 ARG A CA 1
ATOM 544 C C . ARG A 1 68 ? -3.069 3.373 1.755 1.00 97.44 68 ARG A C 1
ATOM 546 O O . ARG A 1 68 ? -3.477 4.007 2.721 1.00 97.44 68 ARG A O 1
ATOM 553 N N . HIS A 1 69 ? -1.822 3.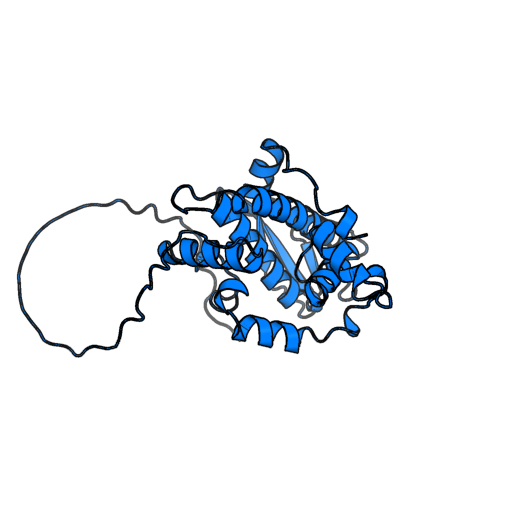460 1.292 1.00 97.25 69 HIS A N 1
ATOM 554 C CA . HIS A 1 69 ? -0.821 4.345 1.879 1.00 97.25 69 HIS A CA 1
ATOM 555 C C . HIS A 1 69 ? -1.298 5.805 1.880 1.00 97.25 69 HIS A C 1
ATOM 557 O O . HIS A 1 69 ? -1.369 6.425 2.937 1.00 97.25 69 HIS A O 1
ATOM 563 N N . SER A 1 70 ? -1.727 6.323 0.722 1.00 96.19 70 SER A N 1
ATOM 564 C CA . SER A 1 70 ? -2.245 7.689 0.595 1.00 96.19 70 SER A CA 1
ATOM 565 C C . SER A 1 70 ? -3.497 7.918 1.436 1.00 96.19 70 SER A C 1
ATOM 567 O O . SER A 1 70 ? -3.602 8.955 2.079 1.00 96.19 70 SER A O 1
ATOM 569 N N . VAL A 1 71 ? -4.422 6.952 1.495 1.00 96.69 71 VAL A N 1
ATOM 570 C CA . VAL A 1 71 ? -5.589 7.058 2.383 1.00 96.69 71 VAL A CA 1
ATOM 571 C C . VAL A 1 71 ? -5.146 7.214 3.835 1.00 96.69 71 VAL A C 1
ATOM 573 O O . VAL A 1 71 ? -5.656 8.089 4.523 1.00 96.69 71 VAL A O 1
ATOM 576 N N . TYR A 1 72 ? -4.187 6.420 4.316 1.00 97.00 72 TYR A N 1
ATOM 577 C CA . TYR A 1 72 ? -3.733 6.525 5.706 1.00 97.00 72 TYR A CA 1
ATOM 578 C C . TYR A 1 72 ? -3.087 7.876 5.994 1.00 97.00 72 TYR A C 1
ATOM 580 O O . TYR A 1 72 ? -3.404 8.484 7.015 1.00 97.00 72 TYR A O 1
ATOM 588 N N . MET A 1 73 ? -2.236 8.358 5.086 1.00 95.69 73 MET A N 1
ATOM 589 C CA . MET A 1 73 ? -1.610 9.676 5.198 1.00 95.69 73 MET A CA 1
ATOM 590 C C . MET A 1 73 ? -2.658 10.788 5.285 1.00 95.69 73 MET A C 1
ATOM 592 O O . MET A 1 73 ? -2.605 11.602 6.199 1.00 95.69 73 MET A O 1
ATOM 596 N N . GLU A 1 74 ? -3.644 10.790 4.388 1.00 95.19 74 GLU A N 1
ATOM 597 C CA . GLU A 1 74 ? -4.712 11.795 4.358 1.00 95.19 74 GLU A CA 1
ATOM 598 C C . GLU A 1 74 ? -5.581 11.753 5.620 1.00 95.19 74 GLU A C 1
ATOM 600 O O . GLU A 1 74 ? -5.858 12.790 6.218 1.00 95.19 74 GLU A O 1
ATOM 605 N N . LEU A 1 75 ? -5.938 10.555 6.094 1.00 95.25 75 LEU A N 1
ATOM 606 C CA . LEU A 1 75 ? -6.685 10.393 7.343 1.00 95.25 75 LEU A CA 1
ATOM 607 C C . LEU A 1 75 ? -5.929 10.960 8.554 1.00 95.25 75 LEU A C 1
ATOM 609 O O . LEU A 1 75 ? -6.550 11.513 9.460 1.00 95.25 75 LEU A O 1
ATOM 613 N N . VAL A 1 76 ? -4.601 10.814 8.592 1.00 93.75 76 VAL A N 1
ATOM 614 C CA . VAL A 1 76 ? -3.761 11.337 9.680 1.00 93.75 76 VAL A CA 1
ATOM 615 C C . VAL A 1 76 ? -3.514 12.844 9.531 1.00 93.75 76 VAL A C 1
ATOM 617 O O . VAL A 1 76 ? -3.455 13.537 10.546 1.00 93.75 76 VAL A O 1
ATOM 620 N N . SER A 1 77 ? -3.409 13.368 8.312 1.00 91.56 77 SER A N 1
ATOM 621 C CA . SER A 1 77 ? -3.102 14.783 8.054 1.00 91.56 77 SER A CA 1
ATOM 622 C C . SER A 1 77 ? -4.301 15.726 8.178 1.00 91.56 77 SER A C 1
ATOM 624 O O . SER A 1 77 ? -4.107 16.921 8.379 1.00 91.56 77 SER A O 1
ATOM 626 N N . GLN A 1 78 ? -5.529 15.222 8.043 1.00 87.81 78 GLN A N 1
ATOM 627 C CA . GLN A 1 78 ? -6.736 16.047 8.081 1.00 87.81 78 GLN A CA 1
ATOM 628 C C . GLN A 1 78 ? -7.248 16.260 9.516 1.00 87.81 78 GLN A C 1
ATOM 630 O O . GLN A 1 78 ? -7.499 15.308 10.261 1.00 87.81 78 GLN A O 1
ATOM 635 N N . ASP A 1 79 ? -7.436 17.528 9.889 1.00 84.25 79 ASP A N 1
ATOM 636 C CA . ASP A 1 79 ? -7.949 17.936 11.205 1.00 84.25 79 ASP A CA 1
ATOM 637 C C . ASP A 1 79 ? -9.484 17.848 11.304 1.00 84.25 79 ASP A C 1
ATOM 639 O O . ASP A 1 79 ? -10.038 17.770 12.402 1.00 84.25 79 ASP A O 1
ATOM 643 N N . ASP A 1 80 ? -10.189 17.871 10.171 1.00 86.06 80 ASP A N 1
ATOM 644 C CA . ASP A 1 80 ? -11.653 17.852 10.083 1.00 86.06 80 ASP A CA 1
ATOM 645 C C . ASP A 1 80 ? -12.252 16.436 10.086 1.00 86.06 80 ASP A C 1
ATOM 647 O O . ASP A 1 80 ? -13.469 16.275 10.223 1.00 86.06 80 ASP A O 1
ATOM 651 N N . ILE A 1 81 ? -11.411 15.402 10.015 1.00 87.62 81 ILE A N 1
ATOM 652 C CA . ILE A 1 81 ? -11.829 14.006 10.129 1.00 87.62 81 ILE A CA 1
ATOM 653 C C . ILE A 1 81 ? -11.826 13.574 11.593 1.00 87.62 81 ILE A C 1
ATOM 655 O O . ILE A 1 81 ? -10.820 13.631 12.304 1.00 87.62 81 ILE A O 1
ATOM 659 N N . THR A 1 82 ? -12.950 13.014 12.036 1.00 88.56 82 THR A N 1
ATOM 660 C CA . THR A 1 82 ? -13.022 12.392 13.358 1.00 88.56 82 THR A CA 1
ATOM 661 C C . THR A 1 82 ? -12.494 10.963 13.283 1.00 88.56 82 THR A C 1
ATOM 663 O O . THR A 1 82 ? -13.197 10.042 12.862 1.00 88.56 82 THR A O 1
ATOM 666 N N . LEU A 1 83 ? -11.246 10.768 13.717 1.00 90.12 83 LEU A N 1
ATOM 667 C CA . LEU A 1 83 ? -10.663 9.439 13.889 1.00 90.12 83 LEU A CA 1
ATOM 668 C C . LEU A 1 83 ? -10.992 8.859 15.264 1.00 90.12 83 LEU A C 1
ATOM 670 O O . LEU A 1 83 ? -10.944 9.542 16.288 1.00 90.12 83 LEU A O 1
ATOM 674 N N . MET A 1 84 ? -11.238 7.551 15.308 1.00 88.00 84 MET A N 1
ATOM 675 C CA . MET A 1 84 ? -11.345 6.837 16.578 1.00 88.00 84 MET A CA 1
ATOM 676 C C . MET A 1 84 ? -10.008 6.897 17.340 1.00 88.00 84 MET A C 1
ATOM 678 O O . MET A 1 84 ? -8.955 6.776 16.710 1.00 88.00 84 MET A O 1
ATOM 682 N N . PRO A 1 85 ? -10.005 6.995 18.687 1.00 85.75 85 PRO A N 1
ATOM 683 C CA . PRO A 1 85 ? -8.778 7.243 19.455 1.00 85.75 85 PRO A CA 1
ATOM 684 C C . PRO A 1 85 ? -7.635 6.249 19.203 1.00 85.75 85 PRO A C 1
ATOM 686 O O . PRO A 1 85 ? -6.468 6.621 19.241 1.00 85.75 85 PRO A O 1
ATOM 689 N N . LYS A 1 86 ? -7.959 4.978 18.925 1.00 90.44 86 LYS A N 1
ATOM 690 C CA . LYS A 1 86 ? -6.966 3.929 18.635 1.00 90.44 86 LYS A CA 1
ATOM 691 C C . LYS A 1 86 ? -6.539 3.871 17.167 1.00 90.44 86 LYS A C 1
ATOM 693 O O . LYS A 1 86 ? -5.531 3.244 16.865 1.00 90.44 86 LYS A O 1
ATOM 698 N N . LEU A 1 87 ? -7.304 4.490 16.268 1.00 93.06 87 LEU A N 1
ATOM 699 C CA . LEU A 1 87 ? -7.071 4.397 14.832 1.00 93.06 87 LEU A CA 1
ATOM 700 C C . LEU A 1 87 ? -5.866 5.239 14.418 1.00 93.06 87 LEU A C 1
ATOM 702 O O . LEU A 1 87 ? -4.982 4.718 13.758 1.00 93.06 87 LEU A O 1
ATOM 706 N N . ARG A 1 88 ? -5.778 6.500 14.857 1.00 93.44 88 ARG A N 1
ATOM 707 C CA . ARG A 1 88 ? -4.661 7.398 14.507 1.00 93.44 88 ARG A CA 1
ATOM 708 C C . ARG A 1 88 ? -3.270 6.791 14.771 1.00 93.44 88 ARG A C 1
ATOM 710 O O . ARG A 1 88 ? -2.517 6.659 13.810 1.00 93.44 88 ARG A O 1
ATOM 717 N N . PRO A 1 89 ? -2.928 6.347 15.998 1.00 92.50 89 PRO A N 1
ATOM 718 C CA . PRO A 1 89 ? -1.612 5.756 16.244 1.00 92.50 89 PRO A CA 1
ATOM 719 C C . PRO A 1 89 ? -1.396 4.455 15.457 1.00 92.50 89 PRO A C 1
ATOM 721 O O . PRO A 1 89 ? -0.268 4.128 15.100 1.00 92.50 89 PRO A O 1
ATOM 724 N N . LEU A 1 90 ? -2.461 3.704 15.155 1.00 93.69 90 LEU A N 1
ATOM 725 C CA . LEU A 1 90 ? -2.355 2.520 14.309 1.00 93.69 90 LEU A CA 1
ATOM 726 C C . LEU A 1 90 ? -2.016 2.890 12.860 1.00 93.69 90 LEU A C 1
ATOM 728 O O . LEU A 1 90 ? -1.101 2.298 12.291 1.00 93.69 90 LEU A O 1
ATOM 732 N N . LEU A 1 91 ? -2.711 3.881 12.293 1.00 95.56 91 LEU A N 1
ATOM 733 C CA . LEU A 1 91 ? -2.460 4.390 10.946 1.00 95.56 91 LEU A CA 1
ATOM 734 C C . LEU A 1 91 ? -1.036 4.925 10.811 1.00 95.56 91 LEU A C 1
ATOM 736 O O . LEU A 1 91 ? -0.364 4.576 9.853 1.00 95.56 91 LEU A O 1
ATOM 740 N N . GLU A 1 92 ? -0.533 5.678 11.789 1.00 94.62 92 GLU A N 1
ATOM 741 C CA . GLU A 1 92 ? 0.856 6.164 11.803 1.00 94.62 92 GLU A CA 1
ATOM 742 C C . GLU A 1 92 ? 1.884 5.025 11.704 1.00 94.62 92 GLU A C 1
ATOM 744 O O . GLU A 1 92 ? 2.852 5.115 10.949 1.00 94.62 92 GLU A O 1
ATOM 749 N N . ARG A 1 93 ? 1.674 3.914 12.422 1.00 94.56 93 ARG A N 1
ATOM 750 C CA . ARG A 1 93 ? 2.546 2.730 12.309 1.00 94.56 93 ARG A CA 1
ATOM 751 C C . ARG A 1 93 ? 2.464 2.092 10.926 1.00 94.56 93 ARG A C 1
ATOM 753 O O . ARG A 1 93 ? 3.489 1.678 10.391 1.00 94.56 93 ARG A O 1
ATOM 760 N N . TYR A 1 94 ? 1.263 2.023 10.354 1.0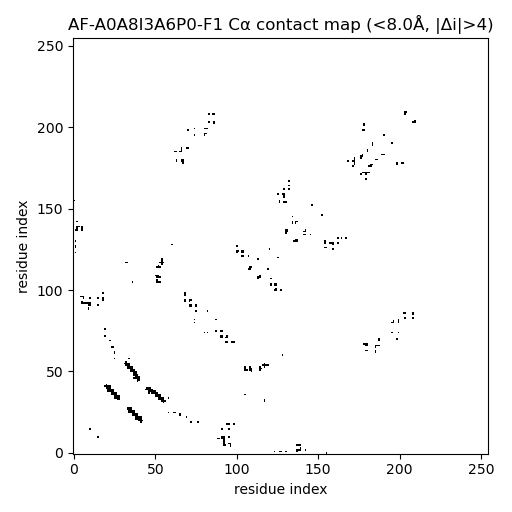0 95.75 94 TYR A N 1
ATOM 761 C CA . TYR A 1 94 ? 1.053 1.506 9.005 1.00 95.75 94 TYR A CA 1
ATOM 762 C C . TYR A 1 94 ? 1.682 2.393 7.934 1.00 95.75 94 TYR A C 1
ATOM 764 O O . TYR A 1 94 ? 2.309 1.853 7.033 1.00 95.75 94 TYR A O 1
ATOM 772 N N . ILE A 1 95 ? 1.570 3.718 8.048 1.00 96.06 95 ILE A N 1
ATOM 773 C CA . ILE A 1 95 ? 2.234 4.679 7.157 1.00 96.06 95 ILE A CA 1
ATOM 774 C C . ILE A 1 95 ? 3.736 4.421 7.179 1.00 96.06 95 ILE A C 1
ATOM 776 O O . ILE A 1 95 ? 4.318 4.143 6.143 1.00 96.06 95 ILE A O 1
ATOM 780 N N . PHE A 1 96 ? 4.350 4.389 8.365 1.00 94.38 96 PHE A N 1
ATOM 781 C CA . PHE A 1 96 ? 5.787 4.142 8.487 1.00 94.38 96 PHE A CA 1
ATOM 782 C C . PHE A 1 96 ? 6.214 2.777 7.923 1.00 94.38 96 PHE A C 1
ATOM 784 O O . PHE A 1 96 ? 7.234 2.660 7.249 1.00 94.38 96 PHE A O 1
ATOM 791 N N . TYR A 1 97 ? 5.435 1.729 8.197 1.00 94.75 97 TYR A N 1
ATOM 792 C CA . TYR A 1 97 ? 5.700 0.395 7.667 1.00 94.75 97 TYR A CA 1
ATOM 793 C C . TYR A 1 97 ? 5.597 0.354 6.137 1.00 94.75 97 TYR A C 1
ATOM 795 O O . TYR A 1 97 ? 6.470 -0.197 5.470 1.00 94.75 97 TYR A O 1
ATOM 803 N N . MET A 1 98 ? 4.539 0.939 5.578 1.00 96.56 98 MET A N 1
ATOM 804 C CA . MET A 1 98 ? 4.303 0.966 4.139 1.00 96.56 98 MET A CA 1
ATOM 805 C C . MET A 1 98 ? 5.327 1.846 3.415 1.00 96.56 98 MET A C 1
ATOM 807 O O . MET A 1 98 ? 5.817 1.442 2.365 1.00 96.56 98 MET A O 1
ATOM 811 N N . ASP A 1 99 ? 5.722 2.974 3.999 1.00 95.50 99 ASP A N 1
ATOM 812 C CA . ASP A 1 99 ? 6.820 3.813 3.515 1.00 95.50 99 ASP A CA 1
ATOM 813 C C . ASP A 1 99 ? 8.122 3.003 3.383 1.00 95.50 99 ASP A C 1
ATOM 815 O O . ASP A 1 99 ? 8.704 2.910 2.305 1.00 95.50 99 ASP A O 1
ATOM 819 N N . ALA A 1 100 ? 8.505 2.263 4.429 1.00 93.94 100 ALA A N 1
ATOM 820 C CA . ALA A 1 100 ? 9.679 1.392 4.375 1.00 93.94 100 ALA A CA 1
ATOM 821 C C . ALA A 1 100 ? 9.564 0.283 3.307 1.00 93.94 100 ALA A C 1
ATOM 823 O O . ALA A 1 100 ? 10.553 -0.070 2.658 1.00 93.94 100 ALA A O 1
ATOM 824 N N . VAL A 1 101 ? 8.364 -0.276 3.111 1.00 96.38 101 VAL A N 1
ATOM 825 C CA . VAL A 1 101 ? 8.103 -1.302 2.090 1.00 96.38 101 VAL A CA 1
ATOM 826 C C . VAL A 1 101 ? 8.248 -0.734 0.675 1.00 96.38 101 VAL A C 1
ATOM 828 O O . VAL A 1 101 ? 8.909 -1.364 -0.159 1.00 96.38 101 VAL A O 1
ATOM 831 N N . VAL A 1 102 ? 7.672 0.440 0.394 1.00 96.19 102 VAL A N 1
ATOM 832 C CA . VAL A 1 102 ? 7.800 1.068 -0.929 1.00 96.19 102 VAL A CA 1
ATOM 833 C C . VAL A 1 102 ? 9.223 1.550 -1.166 1.00 96.19 102 VAL A C 1
ATOM 835 O O . VAL A 1 102 ? 9.781 1.221 -2.206 1.00 96.19 102 VAL A O 1
ATOM 838 N N . GLU A 1 103 ? 9.879 2.189 -0.199 1.00 94.31 103 GLU A N 1
ATOM 839 C CA . GLU A 1 103 ? 11.278 2.611 -0.336 1.00 94.31 103 GLU A CA 1
ATOM 840 C C . GLU A 1 103 ? 12.222 1.428 -0.584 1.00 94.31 103 GLU A C 1
ATOM 842 O O . GLU A 1 103 ? 13.139 1.520 -1.405 1.00 94.31 103 GLU A O 1
ATOM 847 N N . GLY A 1 104 ? 11.970 0.272 0.038 1.00 94.25 104 GLY A N 1
ATOM 848 C CA . GLY A 1 104 ? 12.694 -0.965 -0.261 1.00 94.25 104 GLY A CA 1
ATOM 849 C C . GLY A 1 104 ? 12.509 -1.431 -1.712 1.00 94.25 104 GLY A C 1
ATOM 850 O O . GLY A 1 104 ? 13.481 -1.822 -2.371 1.00 94.25 104 GLY A O 1
ATOM 851 N N . LEU A 1 105 ? 11.283 -1.347 -2.243 1.00 95.88 105 LEU A N 1
ATOM 852 C CA . LEU A 1 105 ? 10.998 -1.610 -3.656 1.00 95.88 105 LEU A CA 1
ATOM 853 C C . LEU A 1 105 ? 11.718 -0.606 -4.571 1.00 95.88 105 LEU A C 1
ATOM 855 O O . LEU A 1 105 ? 12.411 -1.033 -5.496 1.00 95.88 105 LEU A O 1
ATOM 859 N N . LEU A 1 106 ? 11.602 0.701 -4.311 1.00 95.00 106 LEU A N 1
ATOM 860 C CA . LEU A 1 106 ? 12.192 1.746 -5.157 1.00 95.00 106 LEU A CA 1
ATOM 861 C C . LEU A 1 106 ? 13.720 1.699 -5.135 1.00 95.00 106 LEU A C 1
ATOM 863 O O . LEU A 1 106 ? 14.357 1.795 -6.183 1.00 95.00 106 LEU A O 1
ATOM 867 N N . THR A 1 107 ? 14.323 1.483 -3.967 1.00 93.75 107 THR A N 1
ATOM 868 C CA . THR A 1 107 ? 15.775 1.316 -3.822 1.00 93.75 107 THR A CA 1
ATOM 869 C C . THR A 1 107 ? 16.274 0.121 -4.632 1.00 93.75 107 THR A C 1
ATOM 871 O O . THR A 1 107 ? 17.277 0.226 -5.341 1.00 93.75 107 THR A O 1
ATOM 874 N N . THR A 1 108 ? 15.551 -1.003 -4.586 1.00 93.12 108 THR A N 1
ATOM 875 C CA . THR A 1 108 ? 15.880 -2.195 -5.384 1.00 93.12 108 THR A CA 1
ATOM 876 C C . THR A 1 108 ? 15.754 -1.906 -6.880 1.00 93.12 108 THR A C 1
ATOM 878 O O . THR A 1 108 ? 16.677 -2.194 -7.637 1.00 93.12 108 THR A O 1
ATOM 881 N N . ALA A 1 109 ? 14.666 -1.264 -7.306 1.00 93.25 109 ALA A N 1
ATOM 882 C CA . ALA A 1 109 ? 14.419 -0.883 -8.697 1.00 93.25 109 ALA A CA 1
ATOM 883 C C . ALA A 1 109 ? 15.480 0.087 -9.261 1.00 93.25 109 ALA A C 1
ATOM 885 O O . ALA A 1 109 ? 15.888 -0.002 -10.422 1.00 93.25 109 ALA A O 1
ATOM 886 N N . ARG A 1 110 ? 15.970 1.015 -8.434 1.00 92.75 110 ARG A N 1
ATOM 887 C CA . ARG A 1 110 ? 17.023 1.980 -8.796 1.00 92.75 110 ARG A CA 1
ATOM 888 C C . ARG A 1 110 ? 18.423 1.367 -8.825 1.00 92.75 110 ARG A C 1
ATOM 890 O O . ARG A 1 110 ? 19.357 1.999 -9.320 1.00 92.75 110 ARG A O 1
ATOM 897 N N . ASN A 1 111 ? 18.599 0.146 -8.321 1.00 91.69 111 ASN A N 1
ATOM 898 C CA . ASN A 1 111 ? 19.867 -0.556 -8.440 1.00 91.69 111 ASN A CA 1
ATOM 899 C C . ASN A 1 111 ? 20.156 -0.846 -9.919 1.00 91.69 111 ASN A C 1
ATOM 901 O O . ASN A 1 111 ? 19.341 -1.459 -10.606 1.00 91.69 111 ASN A O 1
ATOM 905 N N . LYS A 1 112 ? 21.348 -0.457 -10.390 1.00 82.94 112 LYS A N 1
ATOM 906 C CA . LYS A 1 112 ? 21.772 -0.582 -11.796 1.00 82.94 112 LYS A CA 1
ATOM 907 C C . LYS A 1 112 ? 21.619 -1.995 -12.367 1.00 82.94 112 LYS A C 1
ATOM 909 O O . LYS A 1 112 ? 21.436 -2.125 -13.573 1.00 82.94 112 LYS A O 1
ATOM 914 N N . THR A 1 113 ? 21.691 -3.024 -11.524 1.00 82.00 113 THR A N 1
ATOM 915 C CA . THR A 1 113 ? 21.476 -4.421 -11.920 1.00 82.00 113 THR A CA 1
ATOM 916 C C . THR A 1 113 ? 20.031 -4.686 -12.355 1.00 82.00 113 THR A C 1
ATOM 918 O O . THR A 1 113 ? 19.811 -5.473 -13.268 1.00 82.00 113 THR A O 1
ATOM 921 N N . PHE A 1 114 ? 19.054 -4.003 -11.751 1.00 83.38 114 PHE A N 1
ATOM 922 C CA . PHE A 1 114 ? 17.624 -4.294 -11.898 1.00 83.38 114 PHE A CA 1
ATOM 923 C C . PHE A 1 114 ? 16.831 -3.226 -12.658 1.00 83.38 114 PHE A C 1
ATOM 925 O O . PHE A 1 114 ? 15.744 -3.521 -13.139 1.00 83.38 114 PHE A O 1
ATOM 932 N N . THR A 1 115 ? 17.366 -2.014 -12.853 1.00 77.50 115 THR A N 1
ATOM 933 C CA . THR A 1 115 ? 16.648 -0.857 -13.446 1.00 77.50 115 THR A CA 1
ATOM 934 C C . THR A 1 115 ? 16.028 -1.100 -14.834 1.00 77.50 115 THR A C 1
ATOM 936 O O . THR A 1 115 ? 15.255 -0.281 -15.328 1.00 77.50 115 THR A O 1
ATOM 939 N N . LYS A 1 116 ? 16.361 -2.205 -15.509 1.00 82.69 116 LYS A N 1
ATOM 940 C CA . LYS A 1 116 ? 15.794 -2.584 -16.815 1.00 82.69 116 LYS A CA 1
ATOM 941 C C . LYS A 1 116 ? 15.302 -4.028 -16.881 1.00 82.69 116 LYS A C 1
ATOM 943 O O . LYS A 1 116 ? 14.924 -4.461 -17.973 1.00 82.69 116 LYS A O 1
ATOM 948 N N . ASP A 1 117 ? 15.341 -4.737 -15.759 1.00 90.06 117 ASP A N 1
ATOM 949 C CA . ASP A 1 117 ? 14.979 -6.141 -15.654 1.00 90.06 117 ASP A CA 1
ATOM 950 C C . ASP A 1 117 ? 13.469 -6.267 -15.392 1.00 90.06 117 ASP A C 1
ATOM 952 O O . ASP A 1 117 ? 13.008 -5.917 -14.306 1.00 90.06 117 ASP A O 1
ATOM 956 N N . PRO A 1 118 ? 12.676 -6.748 -16.366 1.00 92.12 118 PRO A N 1
ATOM 957 C CA . PRO A 1 118 ? 11.238 -6.925 -16.187 1.00 92.12 118 PRO A CA 1
ATOM 958 C C . PRO A 1 118 ? 10.886 -8.124 -15.294 1.00 92.12 118 PRO A C 1
ATOM 960 O O . PRO A 1 118 ? 9.709 -8.358 -15.041 1.00 92.12 118 PRO A O 1
ATOM 963 N N . THR A 1 119 ? 11.879 -8.891 -14.838 1.00 92.81 119 THR A N 1
ATOM 964 C CA . THR A 1 119 ? 11.693 -10.107 -14.037 1.00 92.81 119 THR A CA 1
ATOM 965 C C . THR A 1 119 ? 12.152 -9.959 -12.590 1.00 92.81 119 THR A C 1
ATOM 967 O O . THR A 1 119 ? 11.968 -10.888 -11.805 1.00 92.81 119 THR A O 1
ATOM 970 N N . PHE A 1 120 ? 12.738 -8.816 -12.206 1.00 94.38 120 PHE A N 1
ATOM 971 C CA . PHE A 1 120 ? 13.230 -8.656 -10.841 1.00 94.38 120 PHE A CA 1
ATOM 972 C C . PHE A 1 120 ? 12.072 -8.700 -9.839 1.00 94.38 120 PHE A C 1
ATOM 974 O O . PHE A 1 120 ? 11.008 -8.127 -10.060 1.00 94.38 120 PHE A O 1
ATOM 981 N N . CYS A 1 121 ? 12.328 -9.301 -8.681 1.00 93.00 121 CYS A N 1
ATOM 982 C CA . CYS A 1 121 ? 11.382 -9.337 -7.575 1.00 93.00 121 CYS A CA 1
ATOM 983 C C . CYS A 1 121 ? 11.959 -8.628 -6.345 1.00 93.00 121 CYS A C 1
ATOM 985 O O . CYS A 1 121 ? 13.084 -8.906 -5.927 1.00 93.00 121 CYS A O 1
ATOM 987 N N . SER A 1 122 ? 11.181 -7.739 -5.726 1.00 94.12 122 SER A N 1
ATOM 988 C CA . SER A 1 122 ? 11.511 -7.175 -4.414 1.00 94.12 122 SER A CA 1
ATOM 989 C C . SER A 1 122 ? 11.084 -8.149 -3.322 1.00 94.12 122 SER A C 1
ATOM 991 O O . SER A 1 122 ? 9.894 -8.385 -3.129 1.00 94.12 122 SER A O 1
ATOM 993 N N . ILE A 1 123 ? 12.051 -8.693 -2.576 1.00 92.44 123 ILE A N 1
ATOM 994 C CA . ILE A 1 123 ? 11.787 -9.639 -1.477 1.00 92.44 123 ILE A CA 1
ATOM 995 C C . ILE A 1 123 ? 10.837 -9.020 -0.444 1.00 92.44 123 ILE A C 1
ATOM 997 O O . ILE A 1 123 ? 9.869 -9.655 -0.033 1.00 92.44 123 ILE A O 1
ATOM 1001 N N . LEU A 1 124 ? 11.085 -7.765 -0.052 1.00 93.06 124 LEU A N 1
ATOM 1002 C CA . LEU A 1 124 ? 10.275 -7.080 0.955 1.00 93.06 124 LEU A CA 1
ATOM 1003 C C . LEU A 1 124 ? 8.839 -6.851 0.466 1.00 93.06 124 LEU A C 1
ATOM 1005 O O . LEU A 1 124 ? 7.892 -7.100 1.210 1.00 93.06 124 LEU A O 1
ATOM 1009 N N . PHE A 1 125 ? 8.674 -6.423 -0.789 1.00 96.00 125 PHE A N 1
ATOM 1010 C CA . PHE A 1 125 ? 7.347 -6.194 -1.357 1.00 96.00 125 PHE A CA 1
ATOM 1011 C C . PHE A 1 125 ? 6.593 -7.511 -1.587 1.00 96.00 125 PHE A C 1
ATOM 1013 O O . PHE A 1 125 ? 5.417 -7.601 -1.253 1.00 96.00 125 PHE A O 1
ATOM 1020 N N . ASN A 1 126 ? 7.267 -8.567 -2.052 1.00 96.00 126 ASN A N 1
ATOM 1021 C CA . ASN A 1 126 ? 6.665 -9.898 -2.175 1.00 96.00 126 ASN A CA 1
ATOM 1022 C C . ASN A 1 126 ? 6.166 -10.402 -0.825 1.00 96.00 126 ASN A C 1
ATOM 10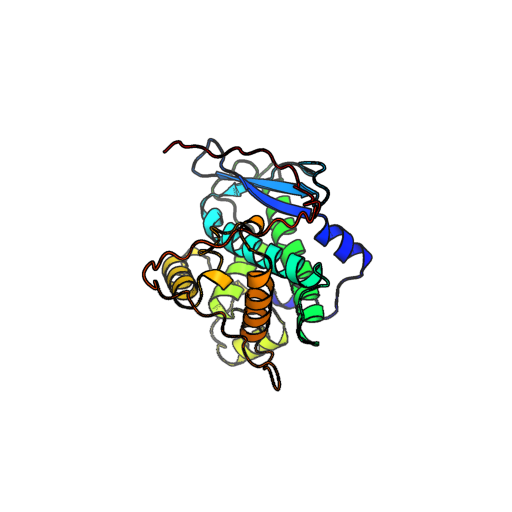24 O O . ASN A 1 126 ? 5.021 -10.834 -0.716 1.00 96.00 126 ASN A O 1
ATOM 1028 N N . GLN A 1 127 ? 6.987 -10.284 0.221 1.00 94.62 127 GLN A N 1
ATOM 1029 C CA . GLN A 1 127 ? 6.583 -10.703 1.556 1.00 94.62 127 GLN A CA 1
ATOM 1030 C C . GLN A 1 127 ? 5.373 -9.908 2.060 1.00 94.62 127 GLN A C 1
ATOM 1032 O O . GLN A 1 127 ? 4.473 -10.486 2.672 1.00 94.62 127 GLN A O 1
ATOM 1037 N N . TYR A 1 128 ? 5.337 -8.598 1.794 1.00 95.75 128 TYR A N 1
ATOM 1038 C CA . TYR A 1 128 ? 4.168 -7.775 2.086 1.00 95.75 128 TYR A CA 1
ATOM 1039 C C . TYR A 1 128 ? 2.915 -8.335 1.395 1.00 95.75 128 TYR A C 1
ATOM 1041 O O . TYR A 1 128 ? 1.895 -8.527 2.052 1.00 95.75 128 TYR A O 1
ATOM 1049 N N . LEU A 1 129 ? 2.986 -8.651 0.098 1.00 96.75 129 LEU A N 1
ATOM 1050 C CA . LEU A 1 129 ? 1.840 -9.158 -0.666 1.00 96.75 129 LEU A CA 1
ATOM 1051 C C . LEU A 1 129 ? 1.350 -10.521 -0.165 1.00 96.75 129 LEU A C 1
ATOM 1053 O O . LEU A 1 129 ? 0.143 -10.733 -0.059 1.00 96.75 129 LEU A O 1
ATOM 1057 N N . VAL A 1 130 ? 2.267 -11.418 0.200 1.00 96.44 130 VAL A N 1
ATOM 1058 C CA . VAL A 1 130 ? 1.918 -12.721 0.784 1.00 96.44 130 VAL A CA 1
ATOM 1059 C C . VAL A 1 130 ? 1.165 -12.543 2.106 1.00 96.44 130 VAL A C 1
ATOM 1061 O O . VAL A 1 130 ? 0.115 -13.153 2.319 1.00 96.44 130 VAL A O 1
ATOM 1064 N N . VAL A 1 131 ? 1.669 -11.686 3.000 1.00 95.25 131 VAL A N 1
ATOM 1065 C CA . VAL A 1 131 ? 1.017 -11.419 4.295 1.00 95.25 131 VAL A CA 1
ATOM 1066 C C . VAL A 1 131 ? -0.331 -10.738 4.099 1.00 95.25 131 VAL A C 1
ATOM 1068 O O . VAL A 1 131 ? -1.305 -11.106 4.753 1.00 95.25 131 VAL A O 1
ATOM 1071 N N . GLU A 1 132 ? -0.415 -9.796 3.166 1.00 95.12 132 GLU A N 1
ATOM 1072 C CA . GLU A 1 132 ? -1.665 -9.141 2.803 1.00 95.12 132 GLU A CA 1
ATOM 1073 C C . GLU A 1 132 ? -2.725 -10.151 2.347 1.00 95.12 132 GLU A C 1
ATOM 1075 O O . GLU A 1 132 ? -3.860 -10.103 2.814 1.00 95.12 132 GLU A O 1
ATOM 1080 N N . TYR A 1 133 ? -2.356 -11.091 1.477 1.00 95.81 133 TYR A N 1
ATOM 1081 C CA . TYR A 1 133 ? -3.281 -12.091 0.952 1.00 95.81 133 TYR A CA 1
ATOM 1082 C C . TYR A 1 133 ? -3.776 -13.063 2.035 1.00 95.81 133 TYR A C 1
ATOM 1084 O O . TYR A 1 133 ? -4.973 -13.341 2.129 1.00 95.81 133 TYR A O 1
ATOM 1092 N N . HIS A 1 134 ? -2.869 -13.579 2.870 1.00 95.12 134 HIS A N 1
ATOM 1093 C CA . HIS A 1 134 ? -3.201 -14.620 3.848 1.00 95.12 134 HIS A CA 1
ATOM 1094 C C . HIS A 1 134 ? -3.769 -14.089 5.164 1.00 95.12 134 HIS A C 1
ATOM 1096 O O . HIS A 1 134 ? -4.637 -14.728 5.766 1.00 95.12 134 HIS A O 1
ATOM 1102 N N . VAL A 1 135 ? -3.247 -12.957 5.636 1.00 95.12 135 VAL A N 1
ATOM 1103 C CA . VAL A 1 135 ? -3.528 -12.410 6.969 1.00 95.12 135 VAL A CA 1
ATOM 1104 C C . VAL A 1 135 ? -4.393 -11.154 6.875 1.00 95.12 135 VAL A C 1
ATOM 1106 O O . VAL A 1 135 ? -5.262 -10.955 7.723 1.00 95.12 135 VAL A O 1
ATOM 1109 N N . GLY A 1 136 ? -4.166 -10.311 5.861 1.00 92.62 136 GLY A N 1
ATOM 1110 C CA . GLY A 1 136 ? -4.830 -9.009 5.692 1.00 92.62 136 GLY A CA 1
ATOM 1111 C C . GLY A 1 136 ? -4.375 -7.931 6.680 1.00 92.62 136 GLY A C 1
ATOM 1112 O O . GLY A 1 136 ? -4.881 -6.815 6.641 1.00 92.62 136 GLY A O 1
ATOM 1113 N N . HIS A 1 137 ? -3.437 -8.270 7.566 1.00 92.88 137 HIS A N 1
ATOM 1114 C CA . HIS A 1 137 ? -2.944 -7.448 8.665 1.00 92.88 137 HIS A CA 1
ATOM 1115 C C . HIS A 1 137 ? -1.461 -7.730 8.888 1.00 92.88 137 HIS A C 1
ATOM 1117 O O . HIS A 1 137 ? -1.016 -8.874 8.773 1.00 92.88 137 HIS A O 1
ATOM 1123 N N . HIS A 1 138 ? -0.707 -6.688 9.233 1.00 93.56 138 HIS A N 1
ATOM 1124 C CA . HIS A 1 138 ? 0.752 -6.747 9.349 1.00 93.56 138 HIS A CA 1
ATOM 1125 C C . HIS A 1 138 ? 1.252 -6.675 10.797 1.00 93.56 138 HIS A C 1
ATOM 1127 O O . HIS A 1 138 ? 2.445 -6.814 11.050 1.00 93.56 138 HIS A O 1
ATOM 1133 N N . GLU A 1 139 ? 0.358 -6.496 11.772 1.00 92.19 139 GLU A N 1
ATOM 1134 C CA . GLU A 1 139 ? 0.724 -6.441 13.183 1.00 92.19 139 GLU A CA 1
ATOM 1135 C C . GLU A 1 139 ? 1.217 -7.798 13.705 1.00 92.19 139 GLU A C 1
ATOM 1137 O O . GLU A 1 139 ? 0.596 -8.843 13.487 1.00 92.19 139 GLU A O 1
ATOM 1142 N N . PHE A 1 140 ? 2.296 -7.768 14.495 1.00 89.06 140 PHE A N 1
ATOM 1143 C CA . PHE A 1 140 ? 2.939 -8.963 15.050 1.00 89.06 140 PHE A CA 1
ATOM 1144 C C . PHE A 1 140 ? 1.970 -9.897 15.790 1.00 89.06 140 PHE A C 1
ATOM 1146 O O . PHE A 1 140 ? 1.986 -11.110 15.589 1.00 89.06 140 PHE A O 1
ATOM 1153 N N . ASN A 1 141 ? 1.087 -9.348 16.628 1.00 89.75 141 ASN A N 1
ATOM 1154 C CA . ASN A 1 141 ? 0.105 -10.134 17.378 1.00 89.75 141 ASN A CA 1
ATOM 1155 C C . ASN A 1 141 ? -0.930 -10.810 16.462 1.00 89.75 141 ASN A C 1
ATOM 1157 O O . ASN A 1 141 ? -1.354 -11.930 16.748 1.00 89.75 141 ASN A O 1
ATOM 1161 N N . VAL A 1 142 ? -1.318 -10.160 15.361 1.00 92.44 142 VAL A N 1
ATOM 1162 C CA . VAL A 1 142 ? -2.284 -10.710 14.401 1.00 92.44 142 VAL A CA 1
ATOM 1163 C C . VAL A 1 142 ? -1.637 -11.815 13.569 1.00 92.44 142 VAL A C 1
ATOM 1165 O O . VAL A 1 142 ? -2.200 -12.907 13.470 1.00 92.44 142 VAL A O 1
ATOM 1168 N N . ILE A 1 143 ? -0.421 -11.584 13.062 1.00 92.12 143 ILE A N 1
ATOM 1169 C CA . ILE A 1 143 ? 0.357 -12.598 12.337 1.00 92.12 143 ILE A CA 1
ATOM 1170 C C . ILE A 1 143 ? 0.655 -13.797 13.245 1.00 92.12 143 ILE A C 1
ATOM 1172 O O . ILE A 1 143 ? 0.475 -14.942 12.832 1.00 92.12 143 ILE A O 1
ATOM 1176 N N . GLY A 1 144 ? 1.044 -13.566 14.502 1.00 91.69 144 GLY A N 1
ATOM 1177 C CA . GLY A 1 144 ? 1.275 -14.628 15.482 1.00 91.69 144 GLY A CA 1
ATOM 1178 C C . GLY A 1 144 ? 0.034 -15.493 15.713 1.00 91.69 144 GLY A C 1
ATOM 1179 O O . GLY A 1 144 ? 0.106 -16.719 15.620 1.00 91.69 144 GLY A O 1
ATOM 1180 N N . ALA A 1 145 ? -1.127 -14.867 15.927 1.00 94.25 145 ALA A N 1
ATOM 1181 C CA . ALA A 1 145 ? -2.396 -15.580 16.076 1.00 94.25 145 ALA A CA 1
ATOM 1182 C C . ALA A 1 145 ? -2.829 -16.307 14.791 1.00 94.25 145 ALA A C 1
ATOM 1184 O O . ALA A 1 145 ? -3.532 -17.317 14.856 1.00 94.25 145 ALA A O 1
ATOM 1185 N N . TRP A 1 146 ? -2.465 -15.793 13.615 1.00 95.88 146 TRP A N 1
ATOM 1186 C CA . TRP A 1 146 ? -2.709 -16.466 12.341 1.00 95.88 146 TRP A CA 1
ATOM 1187 C C . TRP A 1 146 ? -1.816 -17.702 12.180 1.00 95.88 146 TRP A C 1
ATOM 1189 O O . TRP A 1 146 ? -2.338 -18.772 11.878 1.00 95.88 146 TRP A O 1
ATOM 1199 N N . ARG A 1 147 ? -0.509 -17.598 12.468 1.00 95.00 147 ARG A N 1
ATOM 1200 C CA . ARG A 1 147 ? 0.442 -18.725 12.394 1.00 95.00 147 ARG A CA 1
ATOM 1201 C C . ARG A 1 147 ? 0.052 -19.862 13.338 1.00 95.00 147 ARG A C 1
ATOM 1203 O O . ARG A 1 147 ? 0.099 -21.020 12.950 1.00 95.00 147 ARG A O 1
ATOM 1210 N N . GLN A 1 148 ? -0.421 -19.542 14.545 1.00 95.69 148 GLN A N 1
ATOM 1211 C CA . GLN A 1 148 ? -0.935 -20.549 15.486 1.00 95.69 148 GLN A CA 1
ATOM 1212 C C . GLN A 1 148 ? -2.130 -21.339 14.933 1.00 95.69 148 GLN A C 1
ATOM 1214 O O . GLN A 1 148 ? -2.299 -22.508 15.265 1.00 95.69 148 GLN A O 1
ATOM 1219 N N . ARG A 1 149 ? -2.963 -20.708 14.096 1.00 96.88 149 ARG A N 1
ATOM 1220 C CA . ARG A 1 149 ? -4.119 -21.346 13.448 1.00 96.88 149 ARG A CA 1
ATOM 1221 C C . ARG A 1 149 ? -3.763 -22.058 12.141 1.00 96.88 149 ARG A C 1
ATOM 1223 O O . ARG A 1 149 ? -4.558 -22.868 11.681 1.00 96.88 149 ARG A O 1
ATOM 1230 N N . ASN A 1 150 ? -2.601 -21.762 11.561 1.00 95.69 150 ASN A N 1
ATOM 1231 C CA . ASN A 1 150 ? -2.141 -22.284 10.274 1.00 95.69 150 ASN A CA 1
ATOM 1232 C C . ASN A 1 150 ? -0.677 -22.763 10.383 1.00 95.69 150 ASN A C 1
ATOM 1234 O O . ASN A 1 150 ? 0.197 -22.199 9.724 1.00 95.69 150 ASN A O 1
ATOM 1238 N N . PRO A 1 151 ? -0.381 -23.765 11.233 1.00 94.69 151 PRO A N 1
ATOM 1239 C CA . PRO A 1 151 ? 0.996 -24.159 11.546 1.00 94.69 151 PRO A CA 1
ATOM 1240 C C . PRO A 1 151 ? 1.765 -24.724 10.344 1.00 94.69 151 PRO A C 1
ATOM 1242 O O . PRO A 1 151 ? 2.990 -24.645 10.317 1.00 94.69 151 PRO A O 1
ATOM 1245 N N . ASP A 1 152 ? 1.056 -25.253 9.345 1.00 95.25 152 ASP A N 1
ATOM 1246 C CA . ASP A 1 152 ? 1.652 -25.871 8.156 1.00 95.25 152 ASP A CA 1
ATOM 1247 C C . ASP A 1 152 ? 2.002 -24.855 7.055 1.00 95.25 152 ASP A C 1
ATOM 1249 O O . ASP A 1 152 ? 2.584 -25.223 6.035 1.00 95.25 152 ASP A O 1
ATOM 1253 N N . ILE A 1 153 ? 1.651 -23.575 7.235 1.00 92.44 153 ILE A N 1
ATOM 1254 C CA . ILE A 1 153 ? 1.887 -22.528 6.239 1.00 92.44 153 ILE A CA 1
ATOM 1255 C C . ILE A 1 153 ? 3.017 -21.602 6.691 1.00 92.44 153 ILE A C 1
ATOM 1257 O O . ILE A 1 153 ? 2.887 -20.847 7.657 1.00 92.44 153 ILE A O 1
ATOM 1261 N N . ILE A 1 154 ? 4.110 -21.602 5.925 1.00 92.81 154 ILE A N 1
ATOM 1262 C CA . ILE A 1 154 ? 5.260 -20.717 6.132 1.00 92.81 154 ILE A CA 1
ATOM 1263 C C . ILE A 1 154 ? 5.175 -19.556 5.138 1.00 92.81 154 ILE A C 1
ATOM 1265 O O . ILE A 1 154 ? 5.562 -19.697 3.980 1.00 92.81 154 ILE A O 1
ATOM 1269 N N . LEU A 1 155 ? 4.686 -18.400 5.604 1.00 92.00 155 LEU A N 1
ATOM 1270 C CA . LEU A 1 155 ? 4.496 -17.192 4.783 1.00 92.00 155 LEU A CA 1
ATOM 1271 C C . LEU A 1 155 ? 5.784 -16.752 4.068 1.00 92.00 155 LEU A C 1
ATOM 1273 O O . LEU A 1 155 ? 5.728 -16.153 3.006 1.00 92.00 155 LEU A O 1
ATOM 1277 N N . GLU A 1 156 ? 6.954 -17.002 4.649 1.00 90.56 156 GLU A N 1
ATOM 1278 C CA . GLU A 1 156 ? 8.253 -16.607 4.090 1.00 90.56 156 GLU A CA 1
ATOM 1279 C C . GLU A 1 156 ? 8.732 -17.486 2.926 1.00 90.56 156 GLU A C 1
ATOM 1281 O O . GLU A 1 156 ? 9.685 -17.124 2.240 1.00 90.56 156 GLU A O 1
ATOM 1286 N N . CYS A 1 157 ? 8.099 -18.639 2.708 1.00 91.94 157 CYS A N 1
ATOM 1287 C CA . CYS A 1 157 ? 8.458 -19.575 1.642 1.00 91.94 157 CYS A CA 1
ATOM 1288 C C . CYS A 1 157 ? 7.458 -19.572 0.480 1.00 91.94 157 CYS A C 1
ATOM 1290 O O . CYS A 1 157 ? 7.625 -20.346 -0.459 1.00 91.94 157 CYS A O 1
ATOM 1292 N N . MET A 1 158 ? 6.415 -18.743 0.549 1.00 91.75 158 MET A N 1
ATOM 1293 C CA . MET A 1 158 ? 5.372 -18.694 -0.472 1.00 91.75 158 MET A CA 1
ATOM 1294 C C . MET A 1 158 ? 5.804 -17.832 -1.653 1.00 91.75 158 MET A C 1
ATOM 1296 O O . MET A 1 158 ? 6.313 -16.722 -1.479 1.00 91.75 158 MET A O 1
ATOM 1300 N N . MET A 1 159 ? 5.567 -18.343 -2.858 1.00 90.88 159 MET A N 1
ATOM 1301 C CA . MET A 1 159 ? 5.811 -17.618 -4.098 1.00 90.88 159 MET A CA 1
ATOM 1302 C C . MET A 1 159 ? 4.546 -16.865 -4.514 1.00 90.88 159 MET A C 1
ATOM 1304 O O . MET A 1 159 ? 3.431 -17.311 -4.252 1.00 90.88 159 MET A O 1
ATOM 1308 N N . LEU A 1 160 ? 4.706 -15.718 -5.182 1.00 92.56 160 LEU A N 1
ATOM 1309 C CA . LEU A 1 160 ? 3.553 -14.954 -5.674 1.00 92.56 160 LEU A CA 1
ATOM 1310 C C . LEU A 1 160 ? 2.759 -15.718 -6.741 1.00 92.56 160 LEU A C 1
ATOM 1312 O O . LEU A 1 160 ? 1.548 -15.544 -6.821 1.00 92.56 160 LEU A O 1
ATOM 1316 N N . ASP A 1 161 ? 3.423 -16.589 -7.503 1.00 91.19 161 ASP A N 1
ATOM 1317 C CA . ASP A 1 161 ? 2.799 -17.406 -8.551 1.00 91.19 161 ASP A CA 1
ATOM 1318 C C . ASP A 1 161 ? 1.789 -18.424 -7.993 1.00 91.19 161 ASP A C 1
ATOM 1320 O O . ASP A 1 161 ? 0.898 -18.870 -8.714 1.00 91.19 161 ASP A O 1
ATOM 1324 N N . ASP A 1 162 ? 1.884 -18.758 -6.701 1.00 91.25 162 ASP A N 1
ATOM 1325 C CA . ASP A 1 162 ? 0.957 -19.669 -6.021 1.00 91.25 162 ASP A CA 1
ATOM 1326 C C . ASP A 1 162 ? -0.325 -18.959 -5.537 1.00 91.25 162 ASP A C 1
ATOM 1328 O O . ASP A 1 162 ? -1.218 -19.589 -4.961 1.00 91.25 162 ASP A O 1
ATOM 1332 N N . ILE A 1 163 ? -0.426 -17.639 -5.733 1.00 94.38 163 ILE A N 1
ATOM 1333 C CA . ILE A 1 163 ? -1.487 -16.797 -5.181 1.00 94.38 163 ILE A CA 1
ATOM 1334 C C . ILE A 1 163 ? -2.418 -16.290 -6.291 1.00 94.38 163 ILE A C 1
ATOM 1336 O O . ILE A 1 163 ? -2.017 -15.559 -7.194 1.00 94.38 163 ILE A O 1
ATOM 1340 N N . ASP A 1 164 ? -3.713 -16.595 -6.170 1.00 96.00 164 ASP A N 1
ATOM 1341 C CA . ASP A 1 164 ? -4.760 -16.063 -7.054 1.00 96.00 164 ASP A CA 1
ATOM 1342 C C . ASP A 1 164 ? -5.156 -14.630 -6.648 1.00 96.00 164 ASP A C 1
ATOM 1344 O O . ASP A 1 164 ? -6.188 -14.374 -6.009 1.00 96.00 164 ASP A O 1
ATOM 1348 N N . PHE A 1 165 ? -4.301 -13.673 -7.011 1.00 95.50 165 PHE A N 1
ATOM 1349 C CA . PHE A 1 165 ? -4.541 -12.255 -6.747 1.00 95.50 165 PHE A CA 1
ATOM 1350 C C . PHE A 1 165 ? -5.749 -11.697 -7.504 1.00 95.50 165 PHE A C 1
ATOM 1352 O O . PHE A 1 165 ? -6.445 -10.824 -6.982 1.00 95.50 165 PHE A O 1
ATOM 1359 N N . ASP A 1 166 ? -6.052 -12.219 -8.691 1.00 95.44 166 ASP A N 1
ATOM 1360 C CA . ASP A 1 166 ? -7.197 -11.783 -9.489 1.00 95.44 166 ASP A CA 1
ATOM 1361 C C . ASP A 1 166 ? -8.514 -12.015 -8.745 1.00 95.44 166 ASP A C 1
ATOM 1363 O O . ASP A 1 166 ? -9.363 -11.120 -8.645 1.00 95.44 166 ASP A O 1
ATOM 1367 N N . SER A 1 167 ? -8.703 -13.222 -8.209 1.00 96.69 167 SER A N 1
ATOM 1368 C CA . SER A 1 167 ? -9.879 -13.561 -7.407 1.00 96.69 167 SER A CA 1
ATOM 1369 C C . SER A 1 167 ? -9.911 -12.774 -6.099 1.00 96.69 167 SER A C 1
ATOM 1371 O O . SER A 1 167 ? -10.959 -12.231 -5.723 1.00 96.69 167 SER A O 1
ATOM 1373 N N . PHE A 1 168 ? -8.758 -12.638 -5.437 1.00 96.19 168 PHE A N 1
ATOM 1374 C CA . PHE A 1 168 ? -8.622 -11.852 -4.212 1.00 96.19 168 PHE A CA 1
ATOM 1375 C C . PHE A 1 168 ? -9.068 -10.400 -4.405 1.00 96.19 168 PHE A C 1
ATOM 1377 O O . PHE A 1 168 ? -9.920 -9.907 -3.659 1.00 96.19 168 PHE A O 1
ATOM 1384 N N . TYR A 1 169 ? -8.581 -9.735 -5.449 1.00 96.19 169 TYR A N 1
ATOM 1385 C CA . TYR A 1 169 ? -8.917 -8.347 -5.738 1.00 96.19 169 TYR A CA 1
ATOM 1386 C C . TYR A 1 169 ? -10.351 -8.160 -6.212 1.00 96.19 169 TYR A C 1
ATOM 1388 O O . TYR A 1 169 ? -11.031 -7.262 -5.715 1.00 96.19 169 TYR A O 1
ATOM 1396 N N . LYS A 1 170 ? -10.878 -9.050 -7.060 1.00 96.69 170 LYS A N 1
ATOM 1397 C CA . LYS A 1 170 ? -12.306 -9.027 -7.429 1.00 96.69 170 LYS A CA 1
ATOM 1398 C C . LYS A 1 170 ? -13.207 -9.152 -6.201 1.00 96.69 170 LYS A C 1
ATOM 1400 O O . LYS A 1 170 ? -14.223 -8.460 -6.099 1.00 96.69 170 LYS A O 1
ATOM 1405 N N . LYS A 1 171 ? -12.847 -10.020 -5.251 1.00 96.38 171 LYS A N 1
ATOM 1406 C CA . LYS A 1 171 ? -13.583 -10.178 -3.990 1.00 96.38 171 LYS A CA 1
ATOM 1407 C C . LYS A 1 171 ? -13.484 -8.919 -3.126 1.00 96.38 171 LYS A C 1
ATOM 1409 O O . LYS A 1 171 ? -14.509 -8.493 -2.592 1.00 96.38 171 LYS A O 1
ATOM 1414 N N . ALA A 1 172 ? -12.300 -8.318 -3.014 1.00 94.62 172 ALA A N 1
ATOM 1415 C CA . ALA A 1 172 ? -12.091 -7.077 -2.269 1.00 94.62 172 ALA A CA 1
ATOM 1416 C C . ALA A 1 172 ? -12.894 -5.905 -2.863 1.00 94.62 172 ALA A C 1
ATOM 1418 O O . ALA A 1 172 ? -13.608 -5.219 -2.132 1.00 94.62 172 ALA A O 1
ATOM 1419 N N . ASP A 1 173 ? -12.861 -5.734 -4.187 1.00 96.69 173 ASP A N 1
ATOM 1420 C CA . ASP A 1 173 ? -13.609 -4.696 -4.905 1.00 96.69 173 ASP A CA 1
ATOM 1421 C C . ASP A 1 173 ? -15.125 -4.873 -4.742 1.00 96.69 173 ASP A C 1
ATOM 1423 O O . ASP A 1 173 ? -15.850 -3.907 -4.493 1.00 96.69 173 ASP A O 1
ATOM 1427 N N . LYS A 1 174 ? -15.617 -6.119 -4.815 1.00 96.50 174 LYS A N 1
ATOM 1428 C CA . LYS A 1 174 ? -17.032 -6.438 -4.580 1.00 96.50 174 LYS A CA 1
ATOM 1429 C C . LYS A 1 174 ? -17.456 -6.174 -3.135 1.00 96.50 174 LYS A C 1
ATOM 1431 O O . LYS A 1 174 ? -18.586 -5.751 -2.904 1.00 96.50 174 LYS A O 1
ATOM 1436 N N . ALA A 1 175 ? -16.584 -6.459 -2.170 1.00 94.88 175 ALA A N 1
ATOM 1437 C CA . ALA A 1 175 ? -16.869 -6.234 -0.758 1.00 94.88 175 ALA A CA 1
ATOM 1438 C C . ALA A 1 175 ? -16.913 -4.737 -0.432 1.00 94.88 175 ALA A C 1
ATOM 1440 O O . ALA A 1 175 ? -17.824 -4.287 0.266 1.00 94.88 175 ALA A O 1
ATOM 1441 N N . ASN A 1 176 ? -15.940 -3.968 -0.930 1.00 95.44 176 ASN A N 1
ATOM 1442 C CA . ASN A 1 176 ? -15.906 -2.522 -0.777 1.00 95.44 176 ASN A CA 1
ATOM 1443 C C . ASN A 1 176 ? -14.962 -1.859 -1.798 1.00 95.44 176 ASN A C 1
ATOM 1445 O O . ASN A 1 176 ? -13.748 -1.783 -1.589 1.00 95.44 176 ASN A O 1
ATOM 1449 N N . SER A 1 177 ? -15.524 -1.315 -2.879 1.00 96.38 177 SER A N 1
ATOM 1450 C CA . SER A 1 177 ? -14.757 -0.647 -3.941 1.00 96.38 177 SER A CA 1
ATOM 1451 C C . SER A 1 177 ? -14.116 0.682 -3.513 1.00 96.38 177 SER A C 1
ATOM 1453 O O . SER A 1 177 ? -13.158 1.133 -4.138 1.00 96.38 177 SER A O 1
ATOM 1455 N N . ALA A 1 178 ? -14.620 1.321 -2.449 1.00 96.56 178 ALA A N 1
ATOM 1456 C CA . ALA A 1 178 ? -14.021 2.533 -1.892 1.00 96.56 178 ALA A CA 1
ATOM 1457 C C . ALA A 1 178 ? -12.747 2.202 -1.103 1.00 96.56 178 ALA A C 1
ATOM 1459 O O . ALA A 1 178 ? -11.707 2.797 -1.353 1.00 96.56 178 ALA A O 1
ATOM 1460 N N . TRP A 1 179 ? -12.807 1.206 -0.213 1.00 95.75 179 TRP A N 1
ATOM 1461 C CA . TRP A 1 179 ? -11.655 0.763 0.579 1.00 95.75 179 TRP A CA 1
ATOM 1462 C C . TRP A 1 179 ? -10.540 0.176 -0.287 1.00 95.75 179 TRP A C 1
ATOM 1464 O O . TRP A 1 179 ? -9.375 0.530 -0.140 1.00 95.75 179 TRP A O 1
ATOM 1474 N N . SER A 1 180 ? -10.908 -0.689 -1.230 1.00 95.31 180 SER A N 1
ATOM 1475 C CA . SER A 1 180 ? -9.967 -1.301 -2.176 1.00 95.31 180 SER A CA 1
ATOM 1476 C C . SER A 1 180 ? -9.388 -0.312 -3.195 1.00 95.31 180 SER A C 1
ATOM 1478 O O . SER A 1 180 ? -8.370 -0.620 -3.808 1.00 95.31 180 SER A O 1
ATOM 1480 N N . GLY A 1 181 ? -10.019 0.856 -3.373 1.00 96.81 181 GLY A N 1
ATOM 1481 C CA . GLY A 1 181 ? -9.551 1.957 -4.220 1.00 96.81 181 GLY A CA 1
ATOM 1482 C C . GLY A 1 181 ? -10.046 1.939 -5.662 1.00 96.81 181 GLY A C 1
ATOM 1483 O O . GLY A 1 181 ? -9.9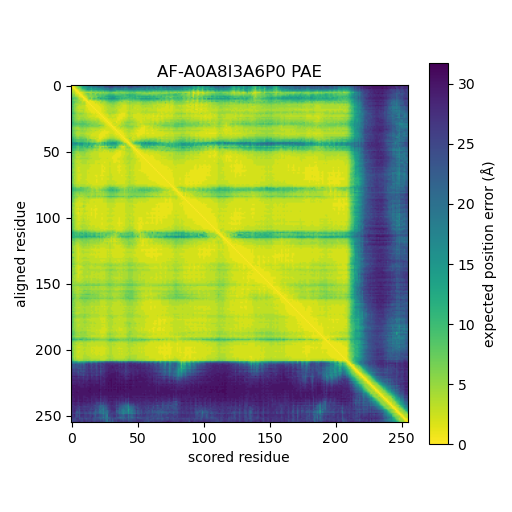17 2.947 -6.364 1.00 96.81 181 GLY A O 1
ATOM 1484 N N . SER A 1 182 ? -10.677 0.851 -6.108 1.00 96.88 182 SER A N 1
ATOM 1485 C CA . SER A 1 182 ? -11.182 0.719 -7.480 1.00 96.88 182 SER A CA 1
ATOM 1486 C C . SER A 1 182 ? -12.233 1.779 -7.834 1.00 96.88 182 SER A C 1
ATOM 1488 O O . SER A 1 182 ? -12.225 2.296 -8.953 1.00 96.88 182 SER A O 1
ATOM 1490 N N . ARG A 1 183 ? -13.067 2.209 -6.871 1.00 96.88 183 ARG A N 1
ATOM 1491 C CA . ARG A 1 183 ? -14.020 3.329 -7.041 1.00 96.88 183 ARG A CA 1
ATOM 1492 C C . ARG A 1 183 ? -13.333 4.621 -7.493 1.00 96.88 183 ARG A C 1
ATOM 1494 O O . ARG A 1 183 ? -13.891 5.367 -8.293 1.00 96.88 183 ARG A O 1
ATOM 1501 N N . TYR A 1 184 ? -12.130 4.872 -6.987 1.00 96.50 184 TYR A N 1
ATOM 1502 C CA . TYR A 1 184 ? -11.362 6.093 -7.225 1.00 96.50 184 TYR A CA 1
ATOM 1503 C C . TYR A 1 184 ? -10.271 5.892 -8.280 1.00 96.50 184 TYR A C 1
ATOM 1505 O O . TYR A 1 184 ? -9.446 6.778 -8.495 1.00 96.50 184 TYR A O 1
ATOM 1513 N N . LYS A 1 185 ? -10.243 4.735 -8.960 1.00 96.12 185 LYS A N 1
ATOM 1514 C CA . LYS A 1 185 ? -9.146 4.340 -9.858 1.00 96.12 185 LYS A CA 1
ATOM 1515 C C . LYS A 1 185 ? -7.772 4.525 -9.191 1.00 96.12 185 LYS A C 1
ATOM 1517 O O . LYS A 1 185 ? -6.846 5.005 -9.836 1.00 96.12 185 LYS A O 1
ATOM 1522 N N . PHE A 1 186 ? -7.693 4.227 -7.891 1.00 95.62 186 PHE A N 1
ATOM 1523 C CA . PHE A 1 186 ? -6.485 4.338 -7.067 1.00 95.62 186 PHE A CA 1
ATOM 1524 C C . PHE A 1 186 ? -5.881 5.752 -6.961 1.00 95.62 186 PHE A C 1
ATOM 1526 O O . PHE A 1 186 ? -4.709 5.896 -6.637 1.00 95.62 186 PHE A O 1
ATOM 1533 N N . MET A 1 187 ? -6.670 6.807 -7.198 1.00 92.44 187 MET A N 1
ATOM 1534 C CA . MET A 1 187 ? -6.217 8.199 -7.088 1.00 92.44 187 MET A CA 1
ATOM 1535 C C . MET A 1 187 ? -6.890 8.904 -5.906 1.00 92.44 187 MET A C 1
ATOM 1537 O O . MET A 1 187 ? -8.097 9.153 -5.936 1.00 92.44 187 MET A O 1
ATOM 1541 N N . TYR A 1 188 ? -6.115 9.252 -4.875 1.00 90.38 188 TYR A N 1
ATOM 1542 C CA . TYR A 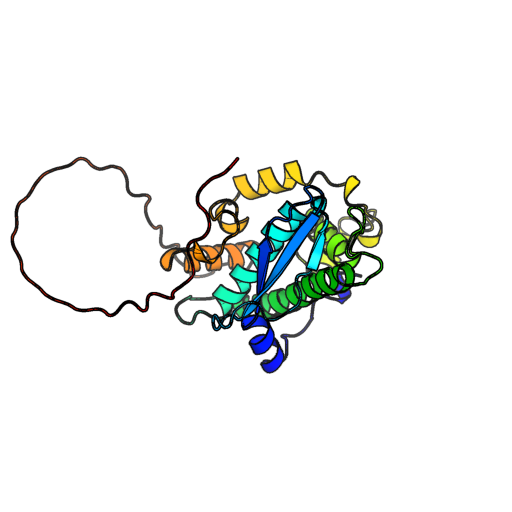1 188 ? -6.628 9.888 -3.650 1.00 90.38 188 TYR A CA 1
ATOM 1543 C C . TYR A 1 188 ? -7.244 11.274 -3.901 1.00 90.38 188 TYR A C 1
ATOM 1545 O O . TYR A 1 188 ? -8.234 11.634 -3.275 1.00 90.38 188 TYR A O 1
ATOM 1553 N N . ASN A 1 189 ? -6.754 12.010 -4.902 1.00 90.06 189 ASN A N 1
ATOM 1554 C CA . ASN A 1 189 ? -7.308 13.308 -5.304 1.00 90.06 189 ASN A CA 1
ATOM 1555 C C . ASN A 1 189 ? -8.726 13.240 -5.912 1.00 90.06 189 ASN A C 1
ATOM 1557 O O . ASN A 1 189 ? -9.326 14.277 -6.188 1.00 90.06 189 ASN A O 1
ATOM 1561 N N . LYS A 1 190 ? -9.273 12.037 -6.137 1.00 94.06 190 LYS A N 1
ATOM 1562 C CA . LYS A 1 190 ? -10.670 11.833 -6.551 1.00 94.06 190 LYS A CA 1
ATOM 1563 C C . LYS A 1 190 ? -11.624 11.643 -5.374 1.00 94.06 190 LYS A C 1
ATOM 1565 O O . LYS A 1 190 ? -12.825 11.512 -5.605 1.00 94.06 190 LYS A O 1
ATOM 1570 N N . VAL A 1 191 ? -11.110 11.603 -4.147 1.00 95.12 191 VAL A N 1
ATOM 1571 C CA . VAL A 1 191 ? -11.917 11.535 -2.928 1.00 95.12 191 VAL A CA 1
ATOM 1572 C C . VAL A 1 191 ? -12.415 12.935 -2.587 1.00 95.12 191 VAL A C 1
ATOM 1574 O O . VAL A 1 191 ? -11.644 13.890 -2.510 1.00 95.12 191 VAL A O 1
ATOM 1577 N N . THR A 1 192 ? -13.722 13.070 -2.395 1.00 92.44 192 THR A N 1
ATOM 1578 C CA . THR A 1 192 ? -14.339 14.327 -1.959 1.00 92.44 192 THR A CA 1
ATOM 1579 C C . THR A 1 192 ? -14.348 14.445 -0.434 1.00 92.44 192 THR A C 1
ATOM 1581 O O . THR A 1 192 ? -14.327 13.437 0.266 1.00 92.44 192 THR A O 1
ATOM 1584 N N . GLY A 1 193 ? -14.450 15.672 0.092 1.00 88.81 193 GLY A N 1
ATOM 1585 C CA . GLY A 1 193 ? -14.445 15.948 1.540 1.00 88.81 193 GLY A CA 1
ATOM 1586 C C . GLY A 1 193 ? -15.300 14.982 2.382 1.00 88.81 193 GLY A C 1
ATOM 1587 O O . GLY A 1 193 ? -14.763 14.293 3.243 1.00 88.81 193 GLY A O 1
ATOM 1588 N N . PRO A 1 194 ? -16.612 14.832 2.106 1.00 91.25 194 PRO A N 1
ATOM 1589 C CA . PRO A 1 194 ? -17.474 13.935 2.882 1.00 91.25 194 PRO A CA 1
ATOM 1590 C C . PRO A 1 194 ? -17.097 12.447 2.799 1.00 91.25 194 PRO A C 1
ATOM 1592 O O . PRO A 1 194 ? -17.460 11.668 3.678 1.00 91.25 194 PRO A O 1
ATOM 1595 N N . GLU A 1 195 ? -16.401 12.025 1.742 1.00 94.94 195 GLU A N 1
ATOM 1596 C CA . GLU A 1 195 ? -15.992 10.629 1.565 1.00 94.94 195 GLU A CA 1
ATOM 1597 C C . GLU A 1 195 ? -14.804 10.255 2.456 1.00 94.94 195 GLU A C 1
ATOM 1599 O O . GLU A 1 195 ? -14.640 9.077 2.774 1.00 94.94 195 GLU A O 1
ATOM 1604 N N . TRP A 1 196 ? -14.024 11.230 2.927 1.00 95.38 196 TRP A N 1
ATOM 1605 C CA . TRP A 1 196 ? -12.913 10.971 3.839 1.00 95.38 196 TRP A CA 1
ATOM 1606 C C . TRP A 1 196 ? -13.366 10.387 5.177 1.00 95.38 196 TRP A C 1
ATOM 1608 O O . TRP A 1 196 ? -12.759 9.434 5.662 1.00 95.38 196 TRP A O 1
ATOM 1618 N N . GLN A 1 197 ? -14.492 10.852 5.727 1.00 94.75 197 GLN A N 1
ATOM 1619 C CA . GLN A 1 197 ? -15.057 10.241 6.934 1.00 94.75 197 GLN A CA 1
ATOM 1620 C C . GLN A 1 197 ? -15.522 8.797 6.677 1.00 94.75 197 GLN A C 1
ATOM 1622 O O . GLN A 1 197 ? -15.345 7.931 7.530 1.00 94.75 197 GLN A O 1
ATOM 1627 N N . ILE A 1 198 ? -16.053 8.502 5.483 1.00 94.31 198 ILE A N 1
ATOM 1628 C CA . ILE A 1 198 ? -16.409 7.127 5.101 1.00 94.31 198 ILE A CA 1
ATOM 1629 C C . ILE A 1 198 ? -15.150 6.252 5.074 1.00 94.31 198 ILE A C 1
ATOM 1631 O O . ILE A 1 198 ? -15.171 5.134 5.582 1.00 94.31 198 ILE A O 1
ATOM 1635 N N . LEU A 1 199 ? -14.043 6.745 4.515 1.00 96.50 199 LEU A N 1
ATOM 1636 C CA . LEU A 1 199 ? -12.770 6.019 4.510 1.00 96.50 199 LEU A CA 1
ATOM 1637 C C . LEU A 1 199 ? -12.207 5.823 5.923 1.00 96.50 199 LEU A C 1
ATOM 1639 O O . LEU A 1 199 ? -11.685 4.746 6.206 1.00 96.50 199 LEU A O 1
ATOM 1643 N N . ALA A 1 200 ? -12.373 6.797 6.821 1.00 95.56 200 ALA A N 1
ATOM 1644 C CA . ALA A 1 200 ? -12.007 6.659 8.230 1.00 95.56 200 ALA A CA 1
ATOM 1645 C C . ALA A 1 200 ? -12.795 5.533 8.920 1.00 95.56 200 ALA A C 1
ATOM 1647 O O . ALA A 1 200 ? -12.211 4.683 9.595 1.00 95.56 200 ALA A O 1
ATOM 1648 N N . ASP A 1 201 ? -14.110 5.479 8.697 1.00 93.81 201 ASP A N 1
ATOM 1649 C CA . ASP A 1 201 ? -14.979 4.433 9.247 1.00 93.81 201 ASP A CA 1
ATOM 1650 C C . ASP A 1 201 ? -14.633 3.050 8.671 1.00 93.81 201 ASP A C 1
ATOM 1652 O O . ASP A 1 201 ? -14.645 2.040 9.380 1.00 93.81 201 ASP A O 1
ATOM 1656 N N . LEU A 1 202 ? -14.293 2.991 7.380 1.00 95.31 202 LEU A N 1
ATOM 1657 C CA . LEU A 1 202 ? -13.845 1.763 6.727 1.00 95.31 202 LEU A CA 1
ATOM 1658 C C . LEU A 1 202 ? -12.484 1.298 7.245 1.00 95.31 202 LEU A C 1
ATOM 1660 O O . LEU A 1 202 ? -12.322 0.098 7.458 1.00 95.31 202 LEU A O 1
ATOM 1664 N N . ALA A 1 203 ? -11.555 2.218 7.513 1.00 95.81 203 ALA A N 1
ATOM 1665 C CA . ALA A 1 203 ? -10.280 1.904 8.147 1.00 95.81 203 ALA A CA 1
ATOM 1666 C C . ALA A 1 203 ? -10.492 1.341 9.555 1.00 95.81 203 ALA A C 1
ATOM 1668 O O . ALA A 1 203 ? -9.973 0.273 9.875 1.00 95.81 203 ALA A O 1
ATOM 1669 N N . ALA A 1 204 ? -11.319 1.996 10.377 1.00 94.38 204 ALA A N 1
ATOM 1670 C CA . ALA A 1 204 ? -11.668 1.498 11.706 1.00 94.38 204 ALA A CA 1
ATOM 1671 C C . ALA A 1 204 ? -12.244 0.077 11.644 1.00 94.38 204 ALA A C 1
ATOM 1673 O O . ALA A 1 204 ? -11.780 -0.812 12.358 1.00 94.38 204 ALA A O 1
ATOM 1674 N N . LYS A 1 205 ? -13.205 -0.155 10.740 1.00 93.75 205 LYS A N 1
ATOM 1675 C CA . LYS A 1 205 ? -13.805 -1.475 10.526 1.00 93.75 205 LYS A CA 1
ATOM 1676 C C . LYS A 1 205 ? -12.779 -2.509 10.064 1.00 93.75 205 LYS A C 1
ATOM 1678 O O . LYS A 1 205 ? -12.812 -3.636 10.549 1.00 93.75 205 LYS A O 1
ATOM 1683 N N . HIS A 1 206 ? -11.897 -2.148 9.132 1.00 93.69 206 HIS A N 1
ATOM 1684 C CA . HIS A 1 206 ? -10.839 -3.033 8.649 1.00 93.69 206 HIS A CA 1
ATOM 1685 C C . HIS A 1 206 ? -9.940 -3.485 9.803 1.00 93.69 206 HIS A C 1
ATOM 1687 O O . HIS A 1 206 ? -9.694 -4.676 9.936 1.00 93.69 206 HIS A O 1
ATOM 1693 N N . PHE A 1 207 ? -9.555 -2.572 10.696 1.00 93.38 207 PHE A N 1
ATOM 1694 C CA . PHE A 1 207 ? -8.727 -2.874 11.867 1.00 93.38 207 PHE A CA 1
ATOM 1695 C C . PHE A 1 207 ? -9.493 -3.437 13.076 1.00 93.38 207 PHE A C 1
ATOM 1697 O O . PHE A 1 207 ? -8.917 -3.558 14.157 1.00 93.38 207 PHE A O 1
ATOM 1704 N N . GLY A 1 208 ? -10.784 -3.768 12.935 1.00 91.69 208 GLY A N 1
ATOM 1705 C CA . GLY A 1 208 ? -11.599 -4.280 14.043 1.00 91.69 208 GLY A CA 1
ATOM 1706 C C . GLY A 1 208 ? -11.710 -3.303 15.219 1.00 91.69 208 GLY A C 1
ATOM 1707 O O . GLY A 1 208 ? -11.847 -3.712 16.372 1.00 91.69 208 GLY A O 1
ATOM 1708 N N . ILE A 1 209 ? -11.595 -2.001 14.952 1.00 90.19 209 ILE A N 1
ATOM 1709 C CA . ILE A 1 209 ? -11.774 -0.954 15.953 1.00 90.19 209 ILE A CA 1
ATOM 1710 C C . ILE A 1 209 ? -13.273 -0.671 16.029 1.00 90.19 209 ILE A C 1
ATOM 1712 O O . ILE A 1 209 ? -13.814 0.156 15.296 1.00 90.19 209 ILE A O 1
ATOM 1716 N N . ASP A 1 210 ? -13.950 -1.410 16.905 1.00 72.75 210 ASP A N 1
ATOM 1717 C CA . ASP A 1 210 ? -15.400 -1.341 17.034 1.00 72.75 210 ASP A CA 1
ATOM 1718 C C . ASP A 1 210 ? -15.881 -0.010 17.619 1.00 72.75 210 ASP A C 1
ATOM 1720 O O . ASP A 1 210 ? -15.412 0.485 18.651 1.00 72.75 210 ASP A O 1
ATOM 1724 N N . ASN A 1 211 ? -16.893 0.542 16.953 1.00 56.81 211 ASN A N 1
ATOM 1725 C CA . ASN A 1 211 ? -17.638 1.714 17.374 1.00 56.81 211 ASN A CA 1
ATOM 1726 C C . ASN A 1 211 ? -18.594 1.351 18.512 1.00 56.81 211 ASN A C 1
ATOM 1728 O O . ASN A 1 211 ? -19.700 0.883 18.260 1.00 56.81 211 ASN A O 1
ATOM 1732 N N . TYR A 1 212 ? -18.240 1.660 19.759 1.00 48.34 212 TYR A N 1
ATOM 1733 C CA . TYR A 1 212 ? -19.263 1.682 20.810 1.00 48.34 212 TYR A CA 1
ATOM 1734 C C . TYR A 1 212 ? -20.217 2.887 20.685 1.00 48.34 212 TYR A C 1
ATOM 1736 O O . TYR A 1 212 ? -21.212 2.903 21.398 1.00 48.34 212 TYR A O 1
ATOM 1744 N N . ASN A 1 213 ? -19.969 3.880 19.802 1.00 43.91 213 ASN A N 1
ATOM 1745 C CA . ASN A 1 213 ? -20.774 5.116 19.798 1.00 43.91 213 ASN A CA 1
ATOM 1746 C C . ASN A 1 213 ? -21.001 5.900 18.483 1.00 43.91 213 ASN A C 1
ATOM 1748 O O . ASN A 1 213 ? -21.740 6.884 18.541 1.00 43.91 213 ASN A O 1
ATOM 1752 N N . MET A 1 214 ? -20.469 5.546 17.305 1.00 46.84 214 MET A N 1
ATOM 1753 C CA . MET A 1 214 ? -20.805 6.334 16.099 1.00 46.84 214 MET A CA 1
ATOM 1754 C C . MET A 1 214 ? -22.076 5.833 15.407 1.00 46.84 214 MET A C 1
ATOM 1756 O O . MET A 1 214 ? -22.119 4.757 14.812 1.00 46.84 214 MET A O 1
ATOM 1760 N N . ARG A 1 215 ? -23.125 6.663 15.461 1.00 41.84 215 ARG A N 1
ATOM 1761 C CA . ARG A 1 215 ? -24.263 6.590 14.541 1.00 41.84 215 ARG A CA 1
ATOM 1762 C C . ARG A 1 215 ? -23.725 6.832 13.134 1.00 41.84 215 ARG A C 1
ATOM 1764 O O . ARG A 1 215 ? -23.343 7.954 12.822 1.00 41.84 215 ARG A O 1
ATOM 1771 N N . LEU A 1 216 ? -23.715 5.791 12.306 1.00 42.03 216 LEU A N 1
ATOM 1772 C CA . LEU A 1 216 ? -23.516 5.909 10.863 1.00 42.03 216 LEU A CA 1
ATOM 1773 C C . LEU A 1 216 ? -24.417 7.033 10.336 1.00 42.03 216 LEU A C 1
ATOM 1775 O O . LEU A 1 216 ? -25.644 6.903 10.342 1.00 42.03 216 LEU A O 1
ATOM 1779 N N . ILE A 1 217 ? -23.825 8.142 9.896 1.00 42.19 217 ILE A N 1
ATOM 1780 C CA . ILE A 1 217 ? -24.556 9.139 9.120 1.00 42.19 217 ILE A CA 1
ATOM 1781 C C . ILE A 1 217 ? -24.742 8.510 7.744 1.00 42.19 217 ILE A C 1
ATOM 1783 O O . ILE A 1 217 ? -23.843 8.501 6.907 1.00 42.19 217 ILE A O 1
ATOM 1787 N N . SER A 1 218 ? -25.912 7.913 7.527 1.00 35.31 218 SER A N 1
ATOM 1788 C CA . SER A 1 218 ? -26.311 7.440 6.211 1.00 35.31 218 SER A CA 1
ATOM 1789 C C . SER A 1 218 ? -26.453 8.651 5.290 1.00 35.31 218 SER A C 1
ATOM 1791 O O . SER A 1 218 ? -27.482 9.331 5.304 1.00 35.31 218 SER A O 1
ATOM 1793 N N . PHE A 1 219 ? -25.440 8.939 4.479 1.00 41.00 219 PHE A N 1
ATOM 1794 C CA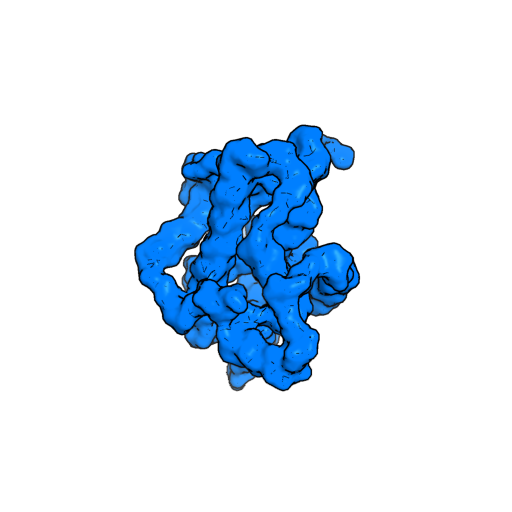 . PHE A 1 219 ? -25.632 9.817 3.334 1.00 41.00 219 PHE A CA 1
ATOM 1795 C C . PHE A 1 219 ? -26.465 9.051 2.310 1.00 41.00 219 PHE A C 1
ATOM 1797 O O . PHE A 1 219 ? -25.997 8.124 1.649 1.00 41.00 219 PHE A O 1
ATOM 1804 N N . GLY A 1 220 ? -27.753 9.394 2.269 1.00 33.53 220 GLY A N 1
ATOM 1805 C CA . GLY A 1 220 ? -28.712 8.824 1.341 1.00 33.53 220 GLY A CA 1
ATOM 1806 C C . GLY A 1 220 ? -28.225 8.986 -0.093 1.00 33.53 220 GLY A C 1
ATOM 1807 O O . GLY A 1 220 ? -27.910 10.088 -0.538 1.00 33.53 220 GLY A O 1
ATOM 1808 N N . CYS A 1 221 ? -28.197 7.872 -0.817 1.00 28.70 221 CYS A N 1
ATOM 1809 C CA . CYS A 1 221 ? -28.183 7.865 -2.271 1.00 28.70 221 CYS A CA 1
ATOM 1810 C C . CYS A 1 221 ? -29.328 8.780 -2.750 1.00 28.70 221 CYS A C 1
ATOM 1812 O O . CYS A 1 221 ? -30.471 8.539 -2.344 1.00 28.70 221 CYS A O 1
ATOM 1814 N N . PRO A 1 222 ? -29.083 9.850 -3.531 1.00 35.31 222 PRO A N 1
ATOM 1815 C CA . PRO A 1 222 ? -30.169 10.695 -3.992 1.00 35.31 222 PRO A CA 1
ATOM 1816 C C . PRO A 1 222 ? -31.025 9.883 -4.964 1.00 35.31 222 PRO A C 1
ATOM 1818 O O . PRO A 1 222 ? -30.656 9.644 -6.113 1.00 35.31 222 PRO A O 1
ATOM 1821 N N . ALA A 1 223 ? -32.182 9.440 -4.475 1.00 35.00 223 ALA A N 1
ATOM 1822 C CA . ALA A 1 223 ? -33.242 8.926 -5.315 1.00 35.00 223 ALA A CA 1
ATOM 1823 C C . ALA A 1 223 ? -33.619 10.012 -6.329 1.00 35.00 223 ALA A C 1
ATOM 1825 O O . ALA A 1 223 ? -33.893 11.161 -5.975 1.00 35.00 223 ALA A O 1
ATOM 1826 N N . VAL A 1 224 ? -33.618 9.624 -7.600 1.00 44.22 224 VAL A N 1
ATOM 1827 C CA . VAL A 1 224 ? -34.087 10.419 -8.731 1.00 44.22 224 VAL A CA 1
ATOM 1828 C C . VAL A 1 224 ? -35.543 10.815 -8.465 1.00 44.22 224 VAL A C 1
ATOM 1830 O O . VAL A 1 224 ? -36.450 9.999 -8.607 1.00 44.22 224 VAL A O 1
ATOM 1833 N N . ALA A 1 225 ? -35.773 12.061 -8.050 1.00 35.56 225 ALA A N 1
ATOM 1834 C CA . ALA A 1 225 ? -37.107 12.607 -7.828 1.00 35.56 225 ALA A CA 1
ATOM 1835 C C . ALA A 1 225 ? -37.395 13.714 -8.847 1.00 35.56 225 ALA A C 1
ATOM 1837 O O . ALA A 1 225 ? -36.665 14.697 -8.971 1.00 35.56 225 ALA A O 1
ATOM 1838 N N . GLY A 1 226 ? -38.471 13.491 -9.600 1.00 34.19 226 GLY A N 1
ATOM 1839 C CA . GLY A 1 226 ? -38.903 14.261 -10.756 1.00 34.19 226 GLY A CA 1
ATOM 1840 C C . GLY A 1 226 ? -39.021 15.768 -10.539 1.00 34.19 226 GLY A C 1
ATOM 1841 O O . GLY A 1 226 ? -39.439 16.276 -9.498 1.00 34.19 226 GLY A O 1
ATOM 1842 N N . SER A 1 227 ? -38.699 16.479 -11.613 1.00 35.25 227 SER A N 1
ATOM 1843 C CA . SER A 1 227 ? -38.822 17.918 -11.768 1.00 35.25 227 SER A CA 1
ATOM 1844 C C . SER A 1 227 ? -40.217 18.444 -11.412 1.00 35.25 227 SER A C 1
ATOM 1846 O O . SER A 1 227 ? -41.206 18.108 -12.063 1.00 35.25 227 SER A O 1
ATOM 1848 N N . LYS A 1 228 ? -40.284 19.407 -10.487 1.00 34.19 228 LYS A N 1
ATOM 1849 C CA . LYS A 1 228 ? -41.332 20.438 -10.489 1.00 34.19 228 LYS A CA 1
ATOM 1850 C C . LYS A 1 228 ? -40.712 21.822 -10.307 1.00 34.19 228 LYS A C 1
ATOM 1852 O O . LYS A 1 228 ? -40.164 22.159 -9.264 1.00 34.19 228 LYS A O 1
ATOM 1857 N N . LYS A 1 229 ? -40.826 22.622 -11.373 1.00 41.47 229 LYS A N 1
ATOM 1858 C CA . LYS A 1 229 ? -40.524 24.059 -11.450 1.00 41.47 229 LYS A CA 1
ATOM 1859 C C . LYS A 1 229 ? -41.176 24.827 -10.295 1.00 41.47 229 LYS A C 1
ATOM 1861 O O . LYS A 1 229 ? -42.397 24.800 -10.161 1.00 41.47 229 LYS A O 1
ATOM 1866 N N . LYS A 1 230 ? -40.397 25.657 -9.597 1.00 35.25 230 LYS A N 1
ATOM 1867 C CA . LYS A 1 230 ? -40.906 26.879 -8.959 1.00 35.25 230 LYS A CA 1
ATOM 1868 C C . LYS A 1 230 ? -39.877 28.007 -9.073 1.00 35.25 230 LYS A C 1
ATOM 1870 O O . LYS A 1 230 ? -38.735 27.873 -8.655 1.00 35.25 230 LYS A O 1
ATOM 1875 N N . LYS A 1 231 ? -40.310 29.102 -9.707 1.00 39.62 231 LYS A N 1
ATOM 1876 C CA . LYS A 1 231 ? -39.615 30.392 -9.818 1.00 39.62 231 LYS A CA 1
ATOM 1877 C C . LYS A 1 231 ? -39.509 31.040 -8.433 1.00 39.62 231 LYS A C 1
ATOM 1879 O O . LYS A 1 231 ? -40.518 31.134 -7.742 1.00 39.62 231 LYS A O 1
ATOM 1884 N N . GLY A 1 232 ? -38.340 31.585 -8.104 1.00 33.97 232 GLY A N 1
ATOM 1885 C CA . GLY A 1 232 ? -38.142 32.479 -6.963 1.00 33.97 232 GLY A CA 1
ATOM 1886 C C . GLY A 1 232 ? -36.811 33.219 -7.078 1.00 33.97 232 GLY A C 1
ATOM 1887 O O . GLY A 1 232 ? -35.756 32.606 -6.994 1.00 33.97 232 GLY A O 1
ATOM 1888 N N . LYS A 1 233 ? -36.872 34.531 -7.333 1.00 36.88 233 LYS A N 1
ATOM 1889 C CA . LYS A 1 233 ? -35.737 35.468 -7.324 1.00 36.88 233 LYS A CA 1
ATOM 1890 C C . LYS A 1 233 ? -35.243 35.667 -5.886 1.00 36.88 233 LYS A C 1
ATOM 1892 O O . LYS A 1 233 ? -36.058 35.947 -5.016 1.00 36.88 233 LYS A O 1
ATOM 1897 N N . GLY A 1 234 ? -33.927 35.672 -5.681 1.00 33.81 234 GLY A N 1
ATOM 1898 C CA . GLY A 1 234 ? -33.296 36.139 -4.444 1.00 33.81 234 GLY A CA 1
ATOM 1899 C C . GLY A 1 234 ? -31.796 36.342 -4.639 1.00 33.81 234 GLY A C 1
ATOM 1900 O O . GLY A 1 234 ? -31.061 35.380 -4.809 1.00 33.81 234 GLY A O 1
ATOM 1901 N N . LYS A 1 235 ? -31.362 37.607 -4.682 1.00 35.38 235 LYS A N 1
ATOM 1902 C CA . LYS A 1 235 ? -29.954 38.027 -4.726 1.00 35.38 235 LYS A CA 1
ATOM 1903 C C . LYS A 1 235 ? -29.318 37.812 -3.348 1.00 35.38 235 LYS A C 1
ATOM 1905 O O . LYS A 1 235 ? -29.876 38.268 -2.359 1.00 35.38 235 LYS A O 1
ATOM 1910 N N . GLY A 1 236 ? -28.121 37.237 -3.314 1.00 33.66 236 GLY A N 1
ATOM 1911 C CA . GLY A 1 236 ? -27.255 37.206 -2.136 1.00 33.66 236 GLY A CA 1
ATOM 1912 C C . GLY A 1 236 ? -25.846 36.804 -2.554 1.00 33.66 236 GLY A C 1
ATOM 1913 O O . GLY A 1 236 ? -25.605 35.646 -2.872 1.00 33.66 236 GLY A O 1
ATOM 1914 N N . LYS A 1 237 ? -24.941 37.784 -2.641 1.00 36.03 237 LYS A N 1
ATOM 1915 C CA . LYS A 1 237 ? -23.511 37.568 -2.878 1.00 36.03 237 LYS A CA 1
ATOM 1916 C C . LYS A 1 237 ? -22.883 37.031 -1.590 1.00 36.03 237 LYS A C 1
ATOM 1918 O O . LYS A 1 237 ? -22.980 37.695 -0.566 1.00 36.03 237 LYS A O 1
ATOM 1923 N N . ALA A 1 238 ? -22.186 35.906 -1.680 1.00 36.31 238 ALA A N 1
ATOM 1924 C CA . ALA A 1 238 ? -21.148 35.515 -0.737 1.00 36.31 238 ALA A CA 1
ATOM 1925 C C . ALA A 1 238 ? -19.954 35.020 -1.563 1.00 36.31 238 ALA A C 1
ATOM 1927 O O . ALA A 1 238 ? -20.057 34.031 -2.285 1.00 36.31 238 ALA A O 1
ATOM 1928 N N . GLN A 1 239 ? -18.858 35.778 -1.525 1.00 33.72 239 GLN A N 1
ATOM 1929 C CA . GLN A 1 239 ? -17.554 35.333 -2.000 1.00 33.72 239 GLN A CA 1
ATOM 1930 C C . GLN A 1 239 ? -16.998 34.369 -0.953 1.00 33.72 239 GLN A C 1
ATOM 1932 O O . GLN A 1 239 ? -16.762 34.770 0.182 1.00 33.72 239 GLN A O 1
ATOM 1937 N N . VAL A 1 240 ? -16.785 33.117 -1.347 1.00 35.25 240 VAL A N 1
ATOM 1938 C CA . VAL A 1 240 ? -15.899 32.193 -0.639 1.00 35.25 240 VAL A CA 1
ATOM 1939 C C . VAL A 1 240 ? -14.768 31.890 -1.608 1.00 35.25 240 VAL A C 1
ATOM 1941 O O . VAL A 1 240 ? -14.998 31.391 -2.710 1.00 35.25 240 VAL A O 1
ATOM 1944 N N . ALA A 1 241 ? -13.563 32.298 -1.225 1.00 31.92 241 ALA A N 1
ATOM 1945 C CA . ALA A 1 241 ? -12.342 32.019 -1.955 1.00 31.92 241 ALA A CA 1
ATOM 1946 C C . ALA A 1 241 ? -12.053 30.516 -1.862 1.00 31.92 241 ALA A C 1
ATOM 1948 O O . ALA A 1 241 ? -11.715 30.005 -0.799 1.00 31.92 241 ALA A O 1
ATOM 1949 N N . ALA A 1 242 ? -12.220 29.811 -2.978 1.00 31.30 242 ALA A N 1
ATOM 1950 C CA . ALA A 1 242 ? -11.690 28.472 -3.153 1.00 31.30 242 ALA A CA 1
ATOM 1951 C C . ALA A 1 242 ? -10.209 28.596 -3.531 1.00 31.30 242 ALA A C 1
ATOM 1953 O O . ALA A 1 242 ? -9.881 29.158 -4.579 1.00 31.30 242 ALA A O 1
ATOM 1954 N N . HIS A 1 243 ? -9.322 28.077 -2.684 1.00 32.53 243 HIS A N 1
ATOM 1955 C CA . HIS A 1 243 ? -7.956 27.754 -3.082 1.00 32.53 243 HIS A CA 1
ATOM 1956 C C . HIS A 1 243 ? -8.029 26.590 -4.077 1.00 32.53 243 HIS A C 1
ATOM 1958 O O . HIS A 1 243 ? -8.118 25.425 -3.701 1.00 32.53 243 HIS A O 1
ATOM 1964 N N . ALA A 1 244 ? -8.058 26.921 -5.367 1.00 32.06 244 ALA A N 1
ATOM 1965 C CA . ALA A 1 244 ? -7.843 25.963 -6.436 1.00 32.06 244 ALA A CA 1
ATOM 1966 C C . ALA A 1 244 ? -6.340 25.658 -6.494 1.00 32.06 244 ALA A C 1
ATOM 1968 O O . ALA A 1 244 ? -5.559 26.457 -7.010 1.00 32.06 244 ALA A O 1
ATOM 1969 N N . GLY A 1 245 ? -5.940 24.520 -5.925 1.00 30.83 245 GLY A N 1
ATOM 1970 C CA . GLY A 1 245 ? -4.629 23.931 -6.173 1.00 30.83 245 GLY A CA 1
ATOM 1971 C C . GLY A 1 245 ? -4.499 23.621 -7.661 1.00 30.83 245 GLY A C 1
ATOM 1972 O O . GLY A 1 245 ? -5.263 22.836 -8.220 1.00 30.83 245 GLY A O 1
ATOM 1973 N N . TRP A 1 246 ? -3.569 24.308 -8.310 1.00 30.98 246 TRP A N 1
ATOM 1974 C CA . TRP A 1 246 ? -3.168 24.085 -9.690 1.00 30.98 246 TRP A CA 1
ATOM 1975 C C . TRP A 1 246 ? -2.435 22.739 -9.787 1.00 30.98 246 TRP A C 1
ATOM 1977 O O . TRP A 1 246 ? -1.372 22.584 -9.198 1.00 30.98 246 TRP A O 1
ATOM 1987 N N . PHE A 1 247 ? -2.966 21.792 -10.559 1.00 40.28 247 PHE A N 1
ATOM 1988 C CA . PHE A 1 247 ? -2.199 20.669 -11.103 1.00 40.28 247 PHE A CA 1
ATOM 1989 C C . PHE A 1 247 ? -2.482 20.564 -12.605 1.00 40.28 247 PHE A C 1
ATOM 1991 O O . PHE A 1 247 ? -3.623 20.782 -13.027 1.00 40.28 247 PHE A O 1
ATOM 1998 N N . PRO A 1 248 ? -1.466 20.268 -13.431 1.00 31.41 248 PRO A N 1
ATOM 1999 C CA . PRO A 1 248 ? -1.627 20.228 -14.872 1.00 31.41 248 PRO A CA 1
ATOM 2000 C C . PRO A 1 248 ? -2.511 19.045 -15.275 1.00 31.41 248 PRO A C 1
ATOM 2002 O O . PRO A 1 248 ? -2.231 17.884 -14.982 1.00 31.41 248 PRO A O 1
ATOM 2005 N N . SER A 1 249 ? -3.596 19.357 -15.974 1.00 28.52 249 SER A N 1
ATOM 2006 C CA . SER A 1 249 ? -4.450 18.396 -16.657 1.00 28.52 249 SER A CA 1
ATOM 2007 C C . SER A 1 249 ? -3.689 17.766 -17.827 1.00 28.52 249 SER A C 1
ATOM 2009 O O . SER A 1 249 ? -3.694 18.307 -18.931 1.00 28.52 249 SER A O 1
ATOM 2011 N N . PHE A 1 250 ? -3.059 16.617 -17.607 1.00 37.31 250 PHE A N 1
ATOM 2012 C CA . PHE A 1 250 ? -2.588 15.752 -18.687 1.00 37.31 250 PHE A CA 1
ATOM 2013 C C . PHE A 1 250 ? -3.152 14.359 -18.486 1.00 37.31 250 PHE A C 1
ATOM 2015 O O . PHE A 1 250 ? -2.509 13.538 -17.867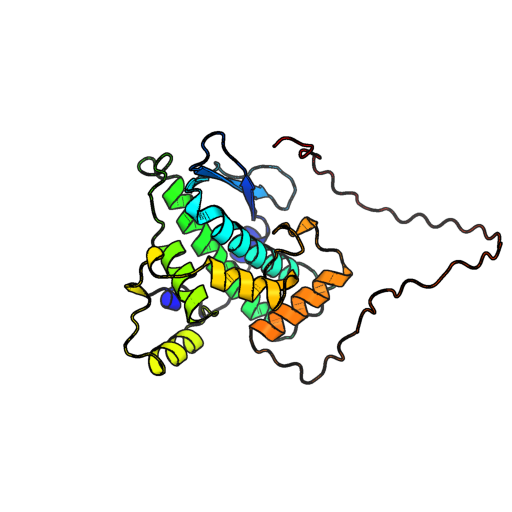 1.00 37.31 250 PHE A O 1
ATOM 2022 N N . PHE A 1 251 ? -4.366 14.125 -18.980 1.00 35.66 251 PHE A N 1
ATOM 2023 C CA . PHE A 1 251 ? -4.826 12.827 -19.481 1.00 35.66 251 PHE A CA 1
ATOM 2024 C C . PHE A 1 251 ? -6.091 13.102 -20.301 1.00 35.66 251 PHE A C 1
ATOM 2026 O O . PHE A 1 251 ? -7.205 13.124 -19.784 1.00 35.66 251 PHE A O 1
ATOM 2033 N N . THR A 1 252 ? -5.897 13.380 -21.589 1.00 31.30 252 THR A N 1
ATOM 2034 C CA . THR A 1 252 ? -6.905 13.088 -22.612 1.00 31.30 252 THR A CA 1
ATOM 2035 C C . THR A 1 252 ? -6.312 12.007 -23.496 1.00 31.30 252 THR A C 1
ATOM 2037 O O . THR A 1 252 ? -5.161 12.123 -23.902 1.00 31.30 252 THR A O 1
ATOM 2040 N N . ASP A 1 253 ? -7.094 10.941 -23.648 1.00 34.25 253 ASP A N 1
ATOM 2041 C CA . ASP A 1 253 ? -7.142 9.970 -24.736 1.00 34.25 253 ASP A CA 1
ATOM 2042 C C . ASP A 1 253 ? -5.823 9.579 -25.412 1.00 34.25 253 ASP A C 1
ATOM 2044 O O . ASP A 1 253 ? -5.221 10.374 -26.118 1.00 34.25 253 ASP A O 1
ATOM 2048 N N . HIS A 1 254 ? -5.445 8.301 -25.293 1.00 27.56 254 HIS A N 1
ATOM 2049 C CA . HIS A 1 254 ? -5.305 7.410 -26.451 1.00 27.56 254 HIS A CA 1
ATOM 2050 C C . HIS A 1 254 ? -4.984 5.962 -26.021 1.00 27.56 254 HIS A C 1
ATOM 2052 O O . HIS A 1 254 ? -3.910 5.696 -25.490 1.00 27.56 254 HIS A O 1
ATOM 2058 N N . ILE A 1 255 ? -5.925 5.075 -26.387 1.00 36.72 255 ILE A N 1
ATOM 2059 C CA . ILE A 1 255 ? -5.859 3.608 -26.590 1.00 36.72 255 ILE A CA 1
ATOM 2060 C C . ILE A 1 255 ? -5.771 2.730 -25.336 1.00 36.72 255 ILE A C 1
ATOM 2062 O O . ILE A 1 255 ? -4.674 2.569 -24.765 1.00 36.72 255 ILE A O 1
#